Protein AF-A0A957EFH0-F1 (afdb_monomer_lite)

Secondary structure (DSSP, 8-state):
--SSSHHHHHHHHSSTTS---------PPP---PPPSP------------PPPP-----SSSPEEEEES--STTHHHHHHHTT-SEEE-TT-S---STTEEPEE--TTT-HHHHHHHHHHHHHHT--SEEEE-S-TTSTTTT-S--HHHHHHHHHHHHHH-TT-EEEEEEES-HHHHHHHHHHHGGG--TT-EEEEEEE--SSS---SS-HHHHHHHHHHHHHTSTTTTPPEEEEEEE--TTS-HHHHHHHHHHHHT-TTEEEEEEE---S-SS-TTGGGS-SB-TTSPBPHHHHHHHHHTT-

pLDDT: mean 73.65, std 23.06, range [22.23, 98.5]

Sequence (303 aa):
MRRNLIVFIFLLLAYATGAVTQAGGRTLPPEKTPAAPGATTAVYLPIVASPPPPLVADQRPGPEVCLSWPAGNTVERAMNEFQAQFYYHSSSYSQKRPEALPMLRAPERNPIYWSIVSAELYWRQYEGLALLFNEPDLQDQDGPLSPDDAAALYRLAIRTHPQAVWVTPNAISLDYLRRFLTAVGDDWRPQDRVGIHIYQTNGGYAVSRWPGEWIAEARQIVEASAAAGAALWVSEVGPSNDWPMADLMRYYEELLNAPGIEVVCVFTTSVGNQHWHASKRVFYDADGNLTPSGEAFLITLRQ

Radius of gyration: 21.82 Å; chains: 1; bounding box: 59×53×64 Å

Foldseek 3Di:
DPPPPVVLVVVVVVPPPPDDDDDDDDDDDDDDDDDDDDDPPPPPDDDLDDAADDPDDPVDPFAAEEAEADDDDCRVVCCVLLVHQAYEYQQFDDPSDNRYAGEQAAVVVPVVSNVVNLVVCLVNLHQEEHEYHAACVDPVGSDVPQLLNSLVVVLVSCVSNVNYAYADDQHADLVSLLSNLQNNALVDDQRHAYEYEDEAAPDPRGPPDAVLVVVVSSLVSCCVGSNNNHAYENNEYFYFLVDDLVVLLVSLLSVRPRPRHRYYHYHADEPPDDDPRSQRGHQAYVVGDGGSNVVSNSVNSVD

Structure (mmCIF, N/CA/C/O backbone):
data_AF-A0A957EFH0-F1
#
_entry.id   AF-A0A957EFH0-F1
#
loop_
_atom_site.group_PDB
_atom_site.id
_atom_site.type_symbol
_atom_site.label_atom_id
_atom_site.label_alt_id
_atom_site.label_comp_id
_atom_site.label_asym_id
_atom_site.label_entity_id
_atom_site.label_seq_id
_atom_site.pdbx_PDB_ins_code
_atom_site.Cartn_x
_atom_site.Cartn_y
_atom_site.Cartn_z
_atom_site.occupancy
_atom_site.B_iso_or_equiv
_atom_site.auth_seq_id
_atom_site.auth_comp_id
_atom_site.auth_asym_id
_atom_site.auth_atom_id
_atom_site.pdbx_PDB_model_num
ATOM 1 N N . MET A 1 1 ? -6.103 4.453 38.132 1.00 40.03 1 MET A N 1
ATOM 2 C CA . MET A 1 1 ? -5.656 4.046 36.779 1.00 40.03 1 MET A CA 1
ATOM 3 C C . MET A 1 1 ? -4.339 3.254 36.859 1.00 40.03 1 MET A C 1
ATOM 5 O O . MET A 1 1 ? -3.286 3.807 36.592 1.00 40.03 1 MET A O 1
ATOM 9 N N . ARG A 1 2 ? -4.353 1.985 37.311 1.00 35.06 2 ARG A N 1
ATOM 10 C CA . ARG A 1 2 ? -3.130 1.160 37.527 1.00 35.06 2 ARG A CA 1
ATOM 11 C C . ARG A 1 2 ? -3.277 -0.322 37.117 1.00 35.06 2 ARG A C 1
ATOM 13 O O . ARG A 1 2 ? -2.523 -1.162 37.587 1.00 35.06 2 ARG A O 1
ATOM 20 N N . ARG A 1 3 ? -4.254 -0.676 36.272 1.00 33.41 3 ARG A N 1
ATOM 21 C CA . ARG A 1 3 ? -4.557 -2.089 35.948 1.00 33.41 3 ARG A CA 1
ATOM 22 C C . ARG A 1 3 ? -4.031 -2.596 34.596 1.00 33.41 3 ARG A C 1
ATOM 24 O O . ARG A 1 3 ? -3.987 -3.803 34.415 1.00 33.41 3 ARG A O 1
ATOM 31 N N . ASN A 1 4 ? -3.526 -1.732 33.713 1.00 36.66 4 ASN A N 1
ATOM 32 C CA . ASN A 1 4 ? -3.120 -2.153 32.358 1.00 36.66 4 ASN A CA 1
ATOM 33 C C . ASN A 1 4 ? -1.622 -2.486 32.213 1.00 36.66 4 ASN A C 1
ATOM 35 O O . ASN A 1 4 ? -1.214 -3.018 31.189 1.00 36.66 4 ASN A O 1
ATOM 39 N N . LEU A 1 5 ? -0.802 -2.237 33.242 1.00 37.22 5 LEU A N 1
ATOM 40 C CA . LEU A 1 5 ? 0.643 -2.512 33.209 1.00 37.22 5 LEU A CA 1
ATOM 41 C C . LEU A 1 5 ? 0.977 -4.005 33.412 1.00 37.22 5 LEU A C 1
ATOM 43 O O . LEU A 1 5 ? 2.041 -4.465 33.016 1.00 37.22 5 LEU A O 1
ATOM 47 N N . ILE A 1 6 ? 0.065 -4.778 34.013 1.00 39.16 6 ILE A N 1
ATOM 48 C CA . ILE A 1 6 ? 0.330 -6.172 34.405 1.00 39.16 6 ILE A CA 1
ATOM 49 C C . ILE A 1 6 ? 0.255 -7.128 33.202 1.00 39.16 6 ILE A C 1
ATOM 51 O O . ILE A 1 6 ? 0.972 -8.121 33.177 1.00 39.16 6 ILE A O 1
ATOM 55 N N . VAL A 1 7 ? -0.522 -6.809 32.161 1.00 41.69 7 VAL A N 1
ATOM 56 C CA . VAL A 1 7 ? -0.676 -7.689 30.983 1.00 41.69 7 VAL A CA 1
ATOM 57 C C . VAL A 1 7 ? 0.602 -7.739 30.128 1.00 41.69 7 VAL A C 1
ATOM 59 O O . VAL A 1 7 ? 0.938 -8.789 29.590 1.00 41.69 7 VAL A O 1
ATOM 62 N N . PHE A 1 8 ? 1.380 -6.651 30.083 1.00 39.91 8 PHE A N 1
ATOM 63 C CA . PHE A 1 8 ? 2.620 -6.570 29.296 1.00 39.91 8 PHE A CA 1
ATOM 64 C C . PHE A 1 8 ? 3.784 -7.402 29.864 1.00 39.91 8 PHE A C 1
ATOM 66 O O . PHE A 1 8 ? 4.663 -7.817 29.113 1.00 39.91 8 PHE A O 1
ATOM 73 N N . ILE A 1 9 ? 3.798 -7.684 31.171 1.00 43.31 9 ILE A N 1
ATOM 74 C CA . ILE A 1 9 ? 4.897 -8.428 31.813 1.00 43.31 9 ILE A CA 1
ATOM 75 C C . ILE A 1 9 ? 4.739 -9.949 31.622 1.00 43.31 9 ILE A C 1
ATOM 77 O O . ILE A 1 9 ? 5.735 -10.664 31.527 1.00 43.31 9 ILE A O 1
ATOM 81 N N . PHE A 1 10 ? 3.510 -10.461 31.488 1.00 37.34 10 PHE A N 1
ATOM 82 C CA . PHE A 1 10 ? 3.277 -11.908 31.365 1.00 37.34 10 PHE A CA 1
ATOM 83 C C . PHE A 1 10 ? 3.651 -12.491 29.993 1.00 37.34 10 PHE A C 1
ATOM 85 O O . PHE A 1 10 ? 4.076 -13.644 29.930 1.00 37.34 10 PHE A O 1
ATOM 92 N N . LEU A 1 11 ? 3.584 -11.705 28.914 1.00 38.00 11 LEU A N 1
ATOM 93 C CA . LEU A 1 11 ? 3.985 -12.159 27.574 1.00 38.00 11 LEU A CA 1
ATOM 94 C C . LEU A 1 11 ? 5.510 -12.311 27.420 1.00 38.00 11 LEU A C 1
ATOM 96 O O . LEU A 1 11 ? 5.966 -13.191 26.696 1.00 38.00 11 LEU A O 1
ATOM 100 N N . LEU A 1 12 ? 6.303 -11.526 28.158 1.00 36.59 12 LEU A N 1
ATOM 101 C CA . LEU A 1 12 ? 7.770 -11.607 28.145 1.00 36.59 12 LEU A CA 1
ATOM 102 C C . LEU A 1 12 ? 8.326 -12.758 29.002 1.00 36.59 12 LEU A C 1
ATOM 104 O O . LEU A 1 12 ? 9.363 -13.325 28.665 1.00 36.59 12 LEU A O 1
ATOM 108 N N . LEU A 1 13 ? 7.645 -13.143 30.089 1.00 34.00 13 LEU A N 1
ATOM 109 C CA . LEU A 1 13 ? 8.120 -14.205 30.990 1.00 34.00 13 LEU A CA 1
ATOM 110 C C . LEU A 1 13 ? 7.790 -15.630 30.520 1.00 34.00 13 LEU A C 1
ATOM 112 O O . LEU A 1 13 ? 8.511 -16.563 30.875 1.00 34.00 13 LEU A O 1
ATOM 116 N N . ALA A 1 14 ? 6.756 -15.818 29.696 1.00 35.78 14 ALA A N 1
ATOM 117 C CA . ALA A 1 14 ? 6.374 -17.148 29.215 1.00 35.78 14 ALA A CA 1
ATOM 118 C C . ALA A 1 14 ? 7.377 -17.751 28.207 1.00 35.78 14 ALA A C 1
ATOM 120 O O . ALA A 1 14 ? 7.486 -18.969 28.113 1.00 35.78 14 ALA A O 1
ATOM 121 N N . TYR A 1 15 ? 8.163 -16.927 27.504 1.00 37.47 15 TYR A N 1
ATOM 122 C CA . TYR A 1 15 ? 9.132 -17.404 26.505 1.00 37.47 15 TYR A CA 1
ATOM 123 C C . TYR A 1 15 ? 10.540 -17.682 27.059 1.00 37.47 15 TYR A C 1
ATOM 125 O O . TYR A 1 15 ? 11.330 -18.365 26.411 1.00 37.47 15 TYR A O 1
ATOM 133 N N . ALA A 1 16 ? 10.860 -17.220 28.272 1.00 36.09 16 ALA A N 1
ATOM 134 C CA . ALA A 1 16 ? 12.192 -17.390 28.862 1.00 36.09 16 ALA A CA 1
ATOM 135 C C . ALA A 1 16 ? 12.423 -18.762 29.532 1.00 36.09 16 ALA A C 1
ATOM 137 O O . ALA A 1 16 ? 13.542 -19.058 29.942 1.00 36.09 16 ALA A O 1
ATOM 138 N N . THR A 1 17 ? 11.396 -19.611 29.655 1.00 36.62 17 THR A N 1
ATOM 139 C CA . THR A 1 17 ? 11.486 -20.887 30.399 1.00 36.62 17 THR A CA 1
ATOM 140 C C . THR A 1 17 ? 11.433 -22.146 29.524 1.00 36.62 17 THR A C 1
ATOM 142 O O . THR A 1 17 ? 11.518 -23.252 30.049 1.00 36.62 17 THR A O 1
ATOM 145 N N . GLY A 1 18 ? 11.363 -22.012 28.194 1.00 31.89 18 GLY A N 1
ATOM 146 C CA . GLY A 1 18 ? 11.171 -23.146 27.276 1.00 31.89 18 GLY A CA 1
ATOM 147 C C . GLY A 1 18 ? 12.430 -23.842 26.740 1.00 31.89 18 GLY A C 1
ATOM 148 O O . GLY A 1 18 ? 12.299 -24.819 26.011 1.00 31.89 18 GLY A O 1
ATOM 149 N N . ALA A 1 19 ? 13.642 -23.380 27.061 1.00 36.22 19 ALA A N 1
ATOM 150 C CA . ALA A 1 19 ? 14.868 -23.903 26.448 1.00 36.22 19 ALA A CA 1
ATOM 151 C C . ALA A 1 19 ? 15.888 -24.408 27.478 1.00 36.22 19 ALA A C 1
ATOM 153 O O . ALA A 1 19 ? 16.970 -23.846 27.611 1.00 36.22 19 ALA A O 1
ATOM 154 N N . VAL A 1 20 ? 15.571 -25.494 28.190 1.00 30.27 20 VAL A N 1
ATOM 155 C CA . VAL A 1 20 ? 16.588 -26.317 28.868 1.00 30.27 20 VAL A CA 1
ATOM 156 C C . VAL A 1 20 ? 16.169 -27.789 28.834 1.00 30.27 20 VAL A C 1
ATOM 158 O O . VAL A 1 20 ? 15.253 -28.186 29.543 1.00 30.27 20 VAL A O 1
ATOM 161 N N . THR A 1 21 ? 16.840 -28.604 28.012 1.00 30.28 21 THR A N 1
ATOM 162 C CA . THR A 1 21 ? 17.549 -29.845 28.410 1.00 30.28 21 THR A CA 1
ATOM 163 C C . THR A 1 21 ? 17.923 -30.691 27.182 1.00 30.28 21 THR A C 1
ATOM 165 O O . THR A 1 21 ? 17.071 -31.319 26.572 1.00 30.28 21 THR A O 1
ATOM 168 N N . GLN A 1 22 ? 19.217 -30.789 26.860 1.00 28.52 22 GLN A N 1
ATOM 169 C CA . GLN A 1 22 ? 19.948 -32.062 26.953 1.00 28.52 22 GLN A CA 1
ATOM 170 C C . GLN A 1 22 ? 21.455 -31.861 26.750 1.00 28.52 22 GLN A C 1
ATOM 172 O O . GLN A 1 22 ? 21.910 -31.054 25.946 1.00 28.52 22 GLN A O 1
ATOM 177 N N . ALA A 1 23 ? 22.205 -32.585 27.574 1.00 29.56 23 ALA A N 1
ATOM 178 C CA . ALA A 1 23 ? 23.620 -32.434 27.848 1.00 29.56 23 ALA A CA 1
ATOM 179 C C . ALA A 1 23 ? 24.523 -33.182 26.851 1.00 29.56 23 ALA A C 1
ATOM 181 O O . ALA A 1 23 ? 24.185 -34.260 26.374 1.00 29.56 23 ALA A O 1
ATOM 182 N N . GLY A 1 24 ? 25.729 -32.651 26.646 1.00 28.48 24 GLY A N 1
ATOM 183 C CA . GLY A 1 24 ? 26.852 -33.328 25.995 1.00 28.48 24 GLY A CA 1
ATOM 184 C C . GLY A 1 24 ? 28.120 -32.506 26.214 1.00 28.48 24 GLY A C 1
ATOM 185 O O . GLY A 1 24 ? 28.214 -31.383 25.738 1.00 28.48 24 GLY A O 1
ATOM 186 N N . GLY A 1 25 ? 29.038 -33.010 27.041 1.00 27.94 25 GLY A N 1
ATOM 187 C CA . GLY A 1 25 ? 30.048 -32.202 27.726 1.00 27.94 25 GLY A CA 1
ATOM 188 C C . GLY A 1 25 ? 31.318 -31.857 26.944 1.00 27.94 25 GLY A C 1
ATOM 189 O O . GLY A 1 25 ? 31.653 -32.501 25.954 1.00 27.94 25 GLY A O 1
ATOM 190 N N . ARG A 1 26 ? 32.063 -30.879 27.484 1.00 29.06 26 ARG A N 1
ATOM 191 C CA . ARG A 1 26 ? 33.539 -30.822 27.530 1.00 29.06 26 ARG A CA 1
ATOM 192 C C . ARG A 1 26 ? 34.027 -29.622 28.372 1.00 29.06 26 ARG A C 1
ATOM 194 O O . ARG A 1 26 ? 33.725 -28.481 28.061 1.00 29.06 26 ARG A O 1
ATOM 201 N N . THR A 1 27 ? 34.745 -29.958 29.449 1.00 32.25 27 THR A N 1
ATOM 202 C CA . THR A 1 27 ? 35.834 -29.250 30.174 1.00 32.25 27 THR A CA 1
ATOM 203 C C . THR A 1 27 ? 35.881 -27.709 30.222 1.00 32.25 27 THR A C 1
ATOM 205 O O . THR A 1 27 ? 36.113 -27.051 29.213 1.00 32.25 27 THR A O 1
ATOM 208 N N . LEU A 1 28 ? 35.812 -27.167 31.448 1.00 29.91 28 LEU A N 1
ATOM 209 C CA . LEU A 1 28 ? 36.001 -25.753 31.819 1.00 29.91 28 LEU A CA 1
ATOM 210 C C . LEU A 1 28 ? 37.493 -25.371 31.985 1.00 29.91 28 LEU A C 1
ATOM 212 O O . LEU A 1 28 ? 38.239 -26.157 32.571 1.00 29.91 28 LEU A O 1
ATOM 216 N N . PRO A 1 29 ? 37.920 -24.153 31.591 1.00 32.22 29 PRO A N 1
ATOM 217 C CA . PRO A 1 29 ? 39.100 -23.477 32.136 1.00 32.22 29 PRO A CA 1
ATOM 218 C C . PRO A 1 29 ? 38.703 -22.447 33.234 1.00 32.22 29 PRO A C 1
ATOM 220 O O . PRO A 1 29 ? 37.512 -22.213 33.446 1.00 32.22 29 PRO A O 1
ATOM 223 N N . PRO A 1 30 ? 39.672 -21.887 33.990 1.00 35.25 30 PRO A N 1
ATOM 224 C CA . PRO A 1 30 ? 39.524 -21.599 35.419 1.00 35.25 30 PRO A CA 1
ATOM 225 C C . PRO A 1 30 ? 38.815 -20.282 35.766 1.00 35.25 30 PRO A C 1
ATOM 227 O O . PRO A 1 30 ? 38.729 -19.355 34.960 1.00 35.25 30 PRO A O 1
ATOM 230 N N . GLU A 1 31 ? 38.353 -20.238 37.022 1.00 38.47 31 GLU A N 1
ATOM 231 C CA . GLU A 1 31 ? 37.692 -19.131 37.721 1.00 38.47 31 GLU A CA 1
ATOM 232 C C . GLU A 1 31 ? 38.294 -17.752 37.420 1.00 38.47 31 GLU A C 1
ATOM 234 O O . GLU A 1 31 ? 39.450 -17.461 37.730 1.00 38.47 31 GLU A O 1
ATOM 239 N N . LYS A 1 32 ? 37.447 -16.856 36.901 1.00 32.31 32 LYS A N 1
ATOM 240 C CA . LYS A 1 32 ? 37.597 -15.413 37.086 1.00 32.31 32 LYS A CA 1
ATOM 241 C C . LYS A 1 32 ? 36.601 -14.955 38.146 1.00 32.31 32 LYS A C 1
ATOM 243 O O . LYS A 1 32 ? 35.410 -15.235 38.054 1.00 32.31 32 LYS A O 1
ATOM 248 N N . THR A 1 33 ? 37.139 -14.245 39.128 1.00 34.09 33 THR A N 1
ATOM 249 C CA . THR A 1 33 ? 36.489 -13.484 40.200 1.00 34.09 33 THR A CA 1
ATOM 250 C C . THR A 1 33 ? 35.178 -12.814 39.747 1.00 34.09 33 THR A C 1
ATOM 252 O O . THR A 1 33 ? 35.136 -12.304 38.623 1.00 34.09 33 THR A O 1
ATOM 255 N N . PRO A 1 34 ? 34.119 -12.763 40.584 1.00 32.16 34 PRO A N 1
ATOM 256 C CA . PRO A 1 34 ? 32.816 -12.273 40.151 1.00 32.16 34 PRO A CA 1
ATOM 257 C C . PRO A 1 34 ? 32.881 -10.794 39.763 1.00 32.16 34 PRO A C 1
ATOM 259 O O . PRO A 1 34 ? 33.280 -9.946 40.562 1.00 32.16 34 PRO A O 1
ATOM 262 N N . ALA A 1 35 ? 32.454 -10.481 38.539 1.00 33.09 35 ALA A N 1
ATOM 263 C CA . ALA A 1 35 ? 32.120 -9.117 38.162 1.00 33.09 35 ALA A CA 1
ATOM 264 C C . ALA A 1 35 ? 30.887 -8.663 38.962 1.00 33.09 35 ALA A C 1
ATOM 266 O O . ALA A 1 35 ? 29.948 -9.433 39.171 1.00 33.09 35 ALA A O 1
ATOM 267 N N . ALA A 1 36 ? 30.928 -7.413 39.422 1.00 31.27 36 ALA A N 1
ATOM 268 C CA . ALA A 1 36 ? 29.859 -6.735 40.147 1.00 31.27 36 ALA A CA 1
ATOM 269 C C . ALA A 1 36 ? 28.489 -6.877 39.442 1.00 31.27 36 ALA A C 1
ATOM 271 O O . ALA A 1 36 ? 28.452 -6.993 38.213 1.00 31.27 36 ALA A O 1
ATOM 272 N N . PRO A 1 37 ? 27.368 -6.866 40.195 1.00 30.56 37 PRO A N 1
ATOM 273 C CA . PRO A 1 37 ? 26.028 -7.065 39.649 1.00 30.56 37 PRO A CA 1
ATOM 274 C C . PRO A 1 37 ? 25.774 -6.115 38.479 1.00 30.56 37 PRO A C 1
ATOM 276 O O . PRO A 1 37 ? 26.013 -4.911 38.576 1.00 30.56 37 PRO A O 1
ATOM 279 N N . GLY A 1 38 ? 25.345 -6.717 37.369 1.00 27.34 38 GLY A N 1
ATOM 280 C CA . GLY A 1 38 ? 25.281 -6.111 36.051 1.00 27.34 38 GLY A CA 1
ATOM 281 C C . GLY A 1 38 ? 24.631 -4.737 36.065 1.00 27.34 38 GLY A C 1
ATOM 282 O O . GLY A 1 38 ? 23.482 -4.580 36.477 1.00 27.34 38 GLY A O 1
ATOM 283 N N . ALA A 1 39 ? 25.372 -3.759 35.547 1.00 25.80 39 ALA A N 1
ATOM 284 C CA . ALA A 1 39 ? 24.779 -2.569 34.978 1.00 25.80 39 ALA A CA 1
ATOM 285 C C . ALA A 1 39 ? 23.708 -3.042 33.991 1.00 25.80 39 ALA A C 1
ATOM 287 O O . ALA A 1 39 ? 24.016 -3.624 32.948 1.00 25.80 39 ALA A O 1
ATOM 288 N N . THR A 1 40 ? 22.445 -2.842 34.358 1.00 25.58 40 THR A N 1
ATOM 289 C CA . THR A 1 40 ? 21.333 -2.899 33.423 1.00 25.58 40 THR A CA 1
ATOM 290 C C . THR A 1 40 ? 21.717 -1.979 32.282 1.00 25.58 40 THR A C 1
ATOM 292 O O . THR A 1 40 ? 21.817 -0.764 32.446 1.00 25.58 40 THR A O 1
ATOM 295 N N . THR A 1 41 ? 22.036 -2.566 31.132 1.00 24.95 41 THR A N 1
ATOM 296 C CA . THR A 1 41 ? 22.247 -1.801 29.914 1.00 24.95 41 THR A CA 1
ATOM 297 C C . THR A 1 41 ? 20.870 -1.277 29.535 1.00 24.95 41 THR A C 1
ATOM 299 O O . THR A 1 41 ? 20.106 -1.939 28.840 1.00 24.95 41 THR A O 1
ATOM 302 N N . ALA A 1 42 ? 20.498 -0.128 30.099 1.00 23.81 42 ALA A N 1
ATOM 303 C CA . ALA A 1 42 ? 19.374 0.643 29.620 1.00 23.81 42 ALA A CA 1
ATOM 304 C C . ALA A 1 42 ? 19.710 0.990 28.169 1.00 23.81 42 ALA A C 1
ATOM 306 O O . ALA A 1 42 ? 20.569 1.829 27.896 1.00 23.81 42 ALA A O 1
ATOM 307 N N . VAL A 1 43 ? 19.098 0.270 27.232 1.00 22.23 43 VAL A N 1
ATOM 308 C CA . VAL A 1 43 ? 19.112 0.646 25.825 1.00 22.23 43 VAL A CA 1
ATOM 309 C C . VAL A 1 43 ? 18.296 1.927 25.747 1.00 22.23 43 VAL A C 1
ATOM 311 O O . VAL A 1 43 ? 17.068 1.903 25.731 1.00 22.23 43 VAL A O 1
ATOM 314 N N . TYR A 1 44 ? 18.988 3.063 25.789 1.00 22.98 44 TYR A N 1
ATOM 315 C CA . TYR A 1 44 ? 18.404 4.359 25.486 1.00 22.98 44 TYR A CA 1
ATOM 316 C C . TYR A 1 44 ? 17.999 4.331 24.011 1.00 22.98 44 TYR A C 1
ATOM 318 O O . TYR A 1 44 ? 18.828 4.546 23.127 1.00 22.98 44 TYR A O 1
ATOM 326 N N . LEU A 1 45 ? 16.735 4.002 23.739 1.00 24.72 45 LEU A N 1
ATOM 327 C CA . LEU A 1 45 ? 16.158 4.173 22.411 1.00 24.72 45 LEU A CA 1
ATOM 328 C C . LEU A 1 45 ? 16.205 5.676 22.091 1.00 24.72 45 LEU A C 1
ATOM 330 O O . LEU A 1 45 ? 15.675 6.469 22.875 1.00 24.72 45 LEU A O 1
ATOM 334 N N . PRO A 1 46 ? 16.874 6.103 21.004 1.00 27.69 46 PRO A N 1
ATOM 335 C CA . PRO A 1 46 ? 16.935 7.510 20.654 1.00 27.69 46 PRO A CA 1
ATOM 336 C C . PRO A 1 46 ? 15.524 8.011 20.338 1.00 27.69 46 PRO A C 1
ATOM 338 O O . PRO A 1 46 ? 14.914 7.636 19.340 1.00 27.69 46 PRO A O 1
ATOM 341 N N . ILE A 1 47 ? 15.023 8.870 21.222 1.00 32.94 47 ILE A N 1
ATOM 342 C CA . ILE A 1 47 ? 13.773 9.607 21.075 1.00 32.94 47 ILE A CA 1
ATOM 343 C C . ILE A 1 47 ? 13.956 10.571 19.902 1.00 32.94 47 ILE A C 1
ATOM 345 O O . ILE A 1 47 ? 14.652 11.576 20.027 1.00 32.94 47 ILE A O 1
ATOM 349 N N . VAL A 1 48 ? 13.336 10.279 18.761 1.00 39.25 48 VAL A N 1
ATOM 350 C CA . VAL A 1 48 ? 13.152 11.276 17.699 1.00 39.25 48 VAL A CA 1
ATOM 351 C C . VAL A 1 48 ? 11.691 11.671 17.698 1.00 39.25 48 VAL A C 1
ATOM 353 O O . VAL A 1 48 ? 10.856 10.994 17.106 1.00 39.25 48 VAL A O 1
ATOM 356 N N . ALA A 1 49 ? 11.391 12.731 18.444 1.00 36.28 49 ALA A N 1
ATOM 357 C CA . ALA A 1 49 ? 10.101 13.393 18.461 1.00 36.28 49 ALA A CA 1
ATOM 358 C C . ALA A 1 49 ? 9.898 14.105 17.123 1.00 36.28 49 ALA A C 1
ATOM 360 O O . ALA A 1 49 ? 10.571 15.084 16.808 1.00 36.28 49 ALA A O 1
ATOM 361 N N . SER A 1 50 ? 8.969 13.616 16.323 1.00 41.72 50 SER A N 1
ATOM 362 C CA . SER A 1 50 ? 8.327 14.441 15.316 1.00 41.72 50 SER A CA 1
ATOM 363 C C . SER A 1 50 ? 6.854 14.064 15.313 1.00 41.72 50 SER A C 1
ATOM 365 O O . SER A 1 50 ? 6.554 12.867 15.396 1.00 41.72 50 SER A O 1
ATOM 367 N N . PRO A 1 51 ? 5.939 15.048 15.316 1.00 42.88 51 PRO A N 1
ATOM 368 C CA . PRO A 1 51 ? 4.541 14.755 15.052 1.00 42.88 51 PRO A CA 1
ATOM 369 C C . PRO A 1 51 ? 4.446 14.042 13.695 1.00 42.88 51 PRO A C 1
ATOM 371 O O . PRO A 1 51 ? 5.306 14.271 12.836 1.00 42.88 51 PRO A O 1
ATOM 374 N N . PRO A 1 52 ? 3.451 13.160 13.506 1.00 45.03 52 PRO A N 1
ATOM 375 C CA . PRO A 1 52 ? 3.221 12.562 12.201 1.00 45.03 52 PRO A CA 1
ATOM 376 C C . PRO A 1 52 ? 3.089 13.671 11.155 1.00 45.03 52 PRO A C 1
ATOM 378 O O . PRO A 1 52 ? 2.575 14.750 11.484 1.00 45.03 52 PRO A O 1
ATOM 381 N N . PRO A 1 53 ? 3.553 13.438 9.917 1.00 44.56 53 PRO A N 1
ATOM 382 C CA . PRO A 1 53 ? 3.289 14.390 8.863 1.00 44.56 53 PRO A CA 1
ATOM 383 C C . PRO A 1 53 ? 1.761 14.539 8.796 1.00 44.56 53 PRO A C 1
ATOM 385 O O . PRO A 1 53 ? 1.051 13.527 8.787 1.00 44.56 53 PRO A O 1
ATOM 388 N N . PRO A 1 54 ? 1.221 15.770 8.820 1.00 40.62 54 PRO A N 1
ATOM 389 C CA . PRO A 1 54 ? -0.146 15.951 8.370 1.00 40.62 54 PRO A CA 1
ATOM 390 C C . PRO A 1 54 ? -0.254 15.340 6.964 1.00 40.62 54 PRO A C 1
ATOM 392 O O . PRO A 1 54 ? 0.732 15.327 6.228 1.00 40.62 54 PRO A O 1
ATOM 395 N N . LEU A 1 55 ? -1.429 14.847 6.573 1.00 45.31 55 LEU A N 1
ATOM 396 C CA . LEU A 1 55 ? -1.737 14.686 5.149 1.00 45.31 55 LEU A CA 1
ATOM 397 C C . LEU A 1 55 ? -1.627 16.095 4.537 1.00 45.31 55 LEU A C 1
ATOM 399 O O . LEU A 1 55 ? -2.517 16.928 4.727 1.00 45.31 55 LEU A O 1
ATOM 403 N N . VAL A 1 56 ? -0.462 16.444 3.983 1.00 47.34 56 VAL A N 1
ATOM 404 C CA . VAL A 1 56 ? -0.177 17.783 3.460 1.00 47.34 56 VAL A CA 1
ATOM 405 C C . VAL A 1 56 ? -0.434 17.763 1.966 1.00 47.34 56 VAL A C 1
ATOM 407 O O . VAL A 1 56 ? 0.404 17.307 1.203 1.00 47.34 56 VAL A O 1
ATOM 410 N N . ALA A 1 57 ? -1.577 18.345 1.602 1.00 45.41 57 ALA A N 1
ATOM 411 C CA . ALA A 1 57 ? -1.824 19.155 0.411 1.00 45.41 57 ALA A CA 1
ATOM 412 C C . ALA A 1 57 ? -0.952 18.846 -0.820 1.00 45.41 57 ALA A C 1
ATOM 414 O O . ALA A 1 57 ? -0.296 19.749 -1.350 1.00 45.41 57 ALA A O 1
ATOM 415 N N . ASP A 1 58 ? -0.994 17.611 -1.321 1.00 47.97 58 ASP A N 1
ATOM 416 C CA . ASP A 1 58 ? -0.661 17.393 -2.721 1.00 47.97 58 ASP A CA 1
ATOM 417 C C . ASP A 1 58 ? -1.699 18.161 -3.552 1.00 47.97 58 ASP A C 1
ATOM 419 O O . ASP A 1 58 ? -2.894 17.871 -3.525 1.00 47.97 58 ASP A O 1
ATOM 423 N N . GLN A 1 59 ? -1.267 19.238 -4.208 1.00 53.47 59 GLN A N 1
ATOM 424 C CA . GLN A 1 59 ? -2.153 20.069 -5.028 1.00 53.47 59 GLN A CA 1
ATOM 425 C C . GLN A 1 59 ? -2.363 19.476 -6.425 1.00 53.47 59 GLN A C 1
ATOM 427 O O . GLN A 1 59 ? -3.089 20.062 -7.234 1.00 53.47 59 GLN A O 1
ATOM 432 N N . ARG A 1 60 ? -1.712 18.349 -6.739 1.00 66.56 60 ARG A N 1
ATOM 433 C CA . ARG A 1 60 ? -1.877 17.682 -8.025 1.00 66.56 60 ARG A CA 1
ATOM 434 C C . ARG A 1 60 ? -3.243 16.997 -8.090 1.00 66.56 60 ARG A C 1
ATOM 436 O O . ARG A 1 60 ? -3.700 16.428 -7.101 1.00 66.56 60 ARG A O 1
ATOM 443 N N . PRO A 1 61 ? -3.909 17.020 -9.253 1.00 65.19 61 PRO A N 1
ATOM 444 C CA . PRO A 1 61 ? -5.037 16.136 -9.496 1.00 65.19 61 PRO A CA 1
ATOM 445 C C . PRO A 1 61 ? -4.568 14.677 -9.415 1.00 65.19 61 PRO A C 1
ATOM 447 O O . PRO A 1 61 ? -3.642 14.300 -10.127 1.00 65.19 61 PRO A O 1
ATOM 450 N N . GLY A 1 62 ? -5.209 13.867 -8.573 1.00 75.69 62 GLY A N 1
ATOM 451 C CA . GLY A 1 62 ? -4.888 12.445 -8.417 1.00 75.69 62 GLY A CA 1
ATOM 452 C C . GLY A 1 62 ? -4.519 12.062 -6.979 1.00 75.69 62 GLY A C 1
ATOM 453 O O . GLY A 1 62 ? -4.721 12.862 -6.064 1.00 75.69 62 GLY A O 1
ATOM 454 N N . PRO A 1 63 ? -4.044 10.824 -6.764 1.00 83.69 63 PRO A N 1
ATOM 455 C CA . PRO A 1 63 ? -3.616 10.347 -5.455 1.00 83.69 63 PRO A CA 1
ATOM 456 C C . PRO A 1 63 ? -2.280 10.966 -5.032 1.00 83.69 63 PRO A C 1
ATOM 458 O O . PRO A 1 63 ? -1.420 11.245 -5.871 1.00 83.69 63 PRO A O 1
ATOM 461 N N . GLU A 1 64 ? -2.069 11.097 -3.722 1.00 87.88 64 GLU A N 1
ATOM 462 C CA . GLU A 1 64 ? -0.765 11.480 -3.185 1.00 87.88 64 GLU A CA 1
ATOM 463 C C . GLU A 1 64 ? 0.265 10.379 -3.468 1.00 87.88 64 GLU A C 1
ATOM 465 O O . GLU A 1 64 ? -0.030 9.178 -3.412 1.00 87.88 64 GLU A O 1
ATOM 470 N N . VAL A 1 65 ? 1.504 10.783 -3.740 1.00 87.62 65 VAL A N 1
ATOM 471 C CA . VAL A 1 65 ? 2.607 9.841 -3.948 1.00 87.62 65 VAL A CA 1
ATOM 472 C C . VAL A 1 65 ? 3.367 9.628 -2.644 1.00 87.62 65 VAL A C 1
ATOM 474 O O . VAL A 1 65 ? 3.769 10.578 -1.969 1.00 87.62 65 VAL A O 1
ATOM 477 N N . CYS A 1 66 ? 3.629 8.365 -2.327 1.00 87.69 66 CYS A N 1
ATOM 478 C CA . CYS A 1 66 ? 4.549 7.957 -1.277 1.00 87.69 66 CYS A CA 1
ATOM 479 C C . CYS A 1 66 ? 5.591 6.967 -1.795 1.00 87.69 66 CYS A C 1
ATOM 481 O O . CYS A 1 66 ? 5.502 6.460 -2.913 1.00 87.69 66 CYS A O 1
ATOM 483 N N . LEU A 1 67 ? 6.610 6.704 -0.982 1.00 85.44 67 LEU A N 1
ATOM 484 C CA . LEU A 1 67 ? 7.641 5.716 -1.294 1.00 85.44 67 LEU A CA 1
ATOM 485 C C . LEU A 1 67 ? 7.539 4.523 -0.341 1.00 85.44 67 LEU A C 1
ATOM 487 O O . LEU A 1 67 ? 7.454 4.698 0.877 1.00 85.44 67 LEU A O 1
ATOM 491 N N . SER A 1 68 ? 7.626 3.308 -0.871 1.00 82.25 68 SER A N 1
ATOM 492 C CA . SER A 1 68 ? 7.799 2.093 -0.076 1.00 82.25 68 SER A CA 1
ATOM 493 C C . SER A 1 68 ? 9.239 1.588 -0.172 1.00 82.25 68 SER A C 1
ATOM 495 O O . SER A 1 68 ? 9.877 1.616 -1.229 1.00 82.25 68 SER A O 1
ATOM 497 N N . TRP A 1 69 ? 9.775 1.162 0.977 1.00 73.62 69 TRP A N 1
ATOM 498 C CA . TRP A 1 69 ? 11.145 0.655 1.134 1.00 73.62 69 TRP A CA 1
ATOM 499 C C . TRP A 1 69 ? 12.316 1.620 0.809 1.00 73.62 69 TRP A C 1
ATOM 501 O O . TRP A 1 69 ? 13.407 1.138 0.484 1.00 73.62 69 TRP A O 1
ATOM 511 N N . PRO A 1 70 ? 12.232 2.959 0.944 1.00 63.34 70 PRO A N 1
ATOM 512 C CA . PRO A 1 70 ? 13.424 3.761 0.720 1.00 63.34 70 PRO A CA 1
ATOM 513 C C . PRO A 1 70 ? 14.336 3.653 1.959 1.00 63.34 70 PRO A C 1
ATOM 515 O O . PRO A 1 70 ? 13.983 4.029 3.081 1.00 63.34 70 PRO A O 1
ATOM 518 N N . ALA A 1 71 ? 15.529 3.095 1.774 1.00 56.31 71 ALA A N 1
ATOM 519 C CA . ALA A 1 71 ? 16.596 3.112 2.768 1.00 56.31 71 ALA A CA 1
ATOM 520 C C . ALA A 1 71 ? 17.861 3.717 2.154 1.00 56.31 71 ALA A C 1
ATOM 522 O O . ALA A 1 71 ? 18.217 3.425 1.014 1.00 56.31 71 ALA A O 1
ATOM 523 N N . GLY A 1 72 ? 18.563 4.537 2.936 1.00 62.59 72 GLY A N 1
ATOM 524 C CA . GLY A 1 72 ? 19.845 5.126 2.548 1.00 62.59 72 GLY A CA 1
ATOM 525 C C . GLY A 1 72 ? 19.742 6.500 1.880 1.00 62.59 72 GLY A C 1
ATOM 526 O O . GLY A 1 72 ? 18.737 7.203 1.979 1.00 62.59 72 GLY A O 1
ATOM 527 N N . ASN A 1 73 ? 20.830 6.902 1.220 1.00 55.28 73 ASN A N 1
ATOM 528 C CA . ASN A 1 73 ? 21.047 8.269 0.726 1.00 55.28 73 ASN A CA 1
ATOM 529 C C . ASN A 1 73 ? 20.144 8.661 -0.457 1.00 55.28 73 ASN A C 1
ATOM 531 O O . ASN A 1 73 ? 20.164 9.808 -0.893 1.00 55.28 73 ASN A O 1
ATOM 535 N N . THR A 1 74 ? 19.360 7.726 -0.991 1.00 69.44 74 THR A N 1
ATOM 536 C CA . THR A 1 74 ? 18.467 7.960 -2.130 1.00 69.44 74 THR A CA 1
ATOM 537 C C . THR A 1 74 ? 17.079 8.438 -1.716 1.00 69.44 74 THR A C 1
ATOM 539 O O . THR A 1 74 ? 16.366 8.940 -2.575 1.00 69.44 74 THR A O 1
ATOM 542 N N . VAL A 1 75 ? 16.701 8.357 -0.429 1.00 75.81 75 VAL A N 1
ATOM 543 C CA . VAL A 1 75 ? 15.357 8.748 0.049 1.00 75.81 75 VAL A CA 1
ATOM 544 C C . VAL A 1 75 ? 15.052 10.205 -0.295 1.00 75.81 75 VAL A C 1
ATOM 546 O O . VAL A 1 75 ? 14.020 10.488 -0.880 1.00 75.81 75 VAL A O 1
ATOM 549 N N . GLU A 1 76 ? 15.947 11.143 0.030 1.00 78.62 76 GLU A N 1
ATOM 550 C CA . GLU A 1 76 ? 15.718 12.572 -0.237 1.00 78.62 76 GLU A CA 1
ATOM 551 C C . GLU A 1 76 ? 15.623 12.867 -1.735 1.00 78.62 76 GLU A C 1
ATOM 553 O O . GLU A 1 76 ? 14.734 13.596 -2.170 1.00 78.62 76 GLU A O 1
ATOM 558 N N . ARG A 1 77 ? 16.496 12.245 -2.535 1.00 83.00 77 ARG A N 1
ATOM 559 C CA . ARG A 1 77 ? 16.431 12.351 -3.991 1.00 83.00 77 ARG A CA 1
ATOM 560 C C . ARG A 1 77 ? 15.097 11.828 -4.519 1.00 83.00 77 ARG A C 1
ATOM 562 O O . ARG A 1 77 ? 14.446 12.550 -5.258 1.00 83.00 77 ARG A O 1
ATOM 569 N N . ALA A 1 78 ? 14.691 10.625 -4.124 1.00 81.38 78 ALA A N 1
ATOM 570 C CA . ALA A 1 78 ? 13.452 9.998 -4.572 1.00 81.38 78 ALA A CA 1
ATOM 571 C C . ALA A 1 78 ? 12.221 10.812 -4.155 1.00 81.38 78 ALA A C 1
ATOM 573 O O . ALA A 1 78 ? 11.330 11.041 -4.967 1.00 81.38 78 ALA A O 1
ATOM 574 N N . MET A 1 79 ? 12.203 11.313 -2.917 1.00 82.31 79 MET A N 1
ATOM 575 C CA . MET A 1 79 ? 11.133 12.178 -2.416 1.00 82.31 79 MET A CA 1
ATOM 576 C C . MET A 1 79 ? 11.003 13.439 -3.273 1.00 82.31 79 MET A C 1
ATOM 578 O O . MET A 1 79 ? 9.903 13.786 -3.683 1.00 82.31 79 MET A O 1
ATOM 582 N N . ASN A 1 80 ? 12.121 14.082 -3.619 1.00 84.38 80 ASN A N 1
ATOM 583 C CA . ASN A 1 80 ? 12.113 15.269 -4.474 1.00 84.38 80 ASN A CA 1
ATOM 584 C C . ASN A 1 80 ? 11.746 14.946 -5.933 1.00 84.38 80 ASN A C 1
ATOM 586 O O . ASN A 1 80 ? 10.981 15.674 -6.559 1.00 84.38 80 ASN A O 1
ATOM 590 N N . GLU A 1 81 ? 12.296 13.865 -6.484 1.00 87.12 81 GLU A N 1
ATOM 591 C CA . GLU A 1 81 ? 12.149 13.478 -7.891 1.00 87.12 81 GLU A CA 1
ATOM 592 C C . GLU A 1 81 ? 10.715 13.040 -8.213 1.00 87.12 81 GLU A C 1
ATOM 594 O O . GLU A 1 81 ? 10.161 13.457 -9.231 1.00 87.12 81 GLU A O 1
ATOM 599 N N . PHE A 1 82 ? 10.089 12.289 -7.303 1.00 86.12 82 PHE A N 1
ATOM 600 C CA . PHE A 1 82 ? 8.709 11.809 -7.416 1.00 86.12 82 PHE A CA 1
ATOM 601 C C . PHE A 1 82 ? 7.696 12.665 -6.647 1.00 86.12 82 PHE A C 1
ATOM 603 O O . PHE A 1 82 ? 6.514 12.323 -6.600 1.00 86.12 82 PHE A O 1
ATOM 610 N N . GLN A 1 83 ? 8.146 13.772 -6.047 1.00 83.00 83 GLN A N 1
ATOM 611 C CA . GLN A 1 83 ? 7.326 14.662 -5.215 1.00 83.00 83 GLN A CA 1
ATOM 612 C C . GLN A 1 83 ? 6.542 13.894 -4.138 1.00 83.00 83 GLN A C 1
ATOM 614 O O . GLN A 1 83 ? 5.375 14.182 -3.864 1.00 83.00 83 GLN A O 1
ATOM 619 N N . ALA A 1 84 ? 7.174 12.869 -3.567 1.00 83.50 84 ALA A N 1
ATOM 620 C CA . ALA A 1 84 ? 6.549 12.038 -2.557 1.00 83.50 84 ALA A CA 1
ATOM 621 C C . ALA A 1 84 ? 6.462 12.801 -1.230 1.00 83.50 84 ALA A C 1
ATOM 623 O O . ALA A 1 84 ? 7.409 13.485 -0.842 1.00 83.50 84 ALA A O 1
ATOM 624 N N . GLN A 1 85 ? 5.330 12.685 -0.536 1.00 79.69 85 GLN A N 1
ATOM 625 C CA . GLN A 1 85 ? 5.072 13.432 0.706 1.00 79.69 85 GLN A CA 1
ATOM 626 C C . GLN A 1 85 ? 5.596 12.707 1.944 1.00 79.69 85 GLN A C 1
ATOM 628 O O . GLN A 1 85 ? 6.025 13.319 2.923 1.00 79.69 85 GLN A O 1
ATOM 633 N N . PHE A 1 86 ? 5.591 11.381 1.889 1.00 82.12 86 PHE A N 1
ATOM 634 C CA . PHE A 1 86 ? 6.050 10.515 2.959 1.00 82.12 86 PHE A CA 1
ATOM 635 C C . PHE A 1 86 ? 6.545 9.193 2.388 1.00 82.12 86 PHE A C 1
ATOM 637 O O . PHE A 1 86 ? 6.410 8.886 1.200 1.00 82.12 86 PHE A O 1
ATOM 644 N N . TYR A 1 87 ? 7.121 8.386 3.261 1.00 84.00 87 TYR A N 1
ATOM 645 C CA . TYR A 1 87 ? 7.541 7.045 2.918 1.00 84.00 87 TYR A CA 1
ATOM 646 C C . TYR A 1 87 ? 7.342 6.093 4.082 1.00 84.00 87 TYR A C 1
ATOM 648 O O . TYR A 1 87 ? 7.220 6.521 5.224 1.00 84.00 87 TYR A O 1
ATOM 656 N N . TYR A 1 88 ? 7.369 4.792 3.827 1.00 81.19 88 TYR A N 1
ATOM 657 C CA . TYR A 1 88 ? 7.477 3.805 4.896 1.00 81.19 88 TYR A CA 1
ATOM 658 C C . TYR A 1 88 ? 8.530 2.756 4.561 1.00 81.19 88 TYR A C 1
ATOM 660 O O . TYR A 1 88 ? 8.834 2.477 3.401 1.00 81.19 88 TYR A O 1
ATOM 668 N N . HIS A 1 89 ? 9.097 2.158 5.606 1.00 78.06 89 HIS A N 1
ATOM 669 C CA . HIS A 1 89 ? 10.021 1.042 5.471 1.00 78.06 89 HIS A CA 1
ATOM 670 C C . HIS A 1 89 ? 9.455 -0.175 6.195 1.00 78.06 89 HIS A C 1
ATOM 672 O O . HIS A 1 89 ? 9.111 -0.122 7.377 1.00 78.06 89 HIS A O 1
ATOM 678 N N . SER A 1 90 ? 9.395 -1.295 5.487 1.00 69.06 90 SER A N 1
ATOM 679 C CA . SER A 1 90 ? 8.718 -2.509 5.938 1.00 69.06 90 SER A CA 1
ATOM 680 C C . SER A 1 90 ? 9.399 -3.216 7.121 1.00 69.06 90 SER A C 1
ATOM 682 O O . SER A 1 90 ? 8.796 -4.078 7.746 1.00 69.06 90 SER A O 1
ATOM 684 N N . SER A 1 91 ? 10.646 -2.859 7.453 1.00 62.97 91 SER A N 1
ATOM 685 C CA . SER A 1 91 ? 11.399 -3.433 8.584 1.00 62.97 91 SER A CA 1
ATOM 686 C C . SER A 1 91 ? 11.176 -2.741 9.934 1.00 62.97 91 SER A C 1
ATOM 688 O O . SER A 1 91 ? 11.804 -3.121 10.923 1.00 62.97 91 SER A O 1
ATOM 690 N N . SER A 1 92 ? 10.252 -1.779 10.021 1.00 59.28 92 SER A N 1
ATOM 691 C CA . SER A 1 92 ? 9.665 -1.359 11.302 1.00 59.28 92 SER A CA 1
ATOM 692 C C . SER A 1 92 ? 10.666 -0.870 12.377 1.00 59.28 92 SER A C 1
ATOM 694 O O . SER A 1 92 ? 10.469 -1.110 13.562 1.00 59.28 92 SER A O 1
ATOM 696 N N . TYR A 1 93 ? 11.746 -0.162 12.011 1.00 53.56 93 TYR A N 1
ATOM 697 C CA . TYR A 1 93 ? 12.653 0.437 13.005 1.00 53.56 93 TYR A CA 1
ATOM 698 C C . TYR A 1 93 ? 13.083 1.869 12.667 1.00 53.56 93 TYR A C 1
ATOM 700 O O . TYR A 1 93 ? 13.495 2.153 11.544 1.00 53.56 93 TYR A O 1
ATOM 708 N N . SER A 1 94 ? 12.977 2.733 13.686 1.00 50.66 94 SER A N 1
ATOM 709 C CA . SER A 1 94 ? 13.460 4.115 13.837 1.00 50.66 94 SER A CA 1
ATOM 710 C C . SER A 1 94 ? 14.035 4.784 12.580 1.00 50.66 94 SER A C 1
ATOM 712 O O . SER A 1 94 ? 15.235 5.071 12.490 1.00 50.66 94 SER A O 1
ATOM 714 N N . GLN A 1 95 ? 13.183 5.100 11.615 1.00 54.69 95 GLN A N 1
ATOM 715 C CA . GLN A 1 95 ? 13.545 6.105 10.626 1.00 54.69 95 GLN A CA 1
ATOM 716 C C . GLN A 1 95 ? 13.525 7.452 11.363 1.00 54.69 95 GLN A C 1
ATOM 718 O O . GLN A 1 95 ? 12.503 7.865 11.903 1.00 54.69 95 GLN A O 1
ATOM 723 N N . LYS A 1 96 ? 14.679 8.125 11.464 1.00 59.16 96 LYS A N 1
ATOM 724 C CA . LYS A 1 96 ? 14.845 9.388 12.223 1.00 59.16 96 LYS A CA 1
ATOM 725 C C . LYS A 1 96 ? 14.185 10.598 11.549 1.00 59.16 96 LYS A C 1
ATOM 727 O O . LYS A 1 96 ? 14.499 11.737 11.882 1.00 59.16 96 LYS A O 1
ATOM 732 N N . ARG A 1 97 ? 13.351 10.355 10.548 1.00 66.19 97 ARG A N 1
ATOM 733 C CA . ARG A 1 97 ? 12.813 11.366 9.654 1.00 66.19 97 ARG A CA 1
ATOM 734 C C . ARG A 1 97 ? 11.323 11.549 9.934 1.00 66.19 97 ARG A C 1
ATOM 736 O O . ARG A 1 97 ? 10.633 10.539 10.063 1.00 66.19 97 ARG A O 1
ATOM 743 N N . PRO A 1 98 ? 10.834 12.795 10.031 1.00 67.25 98 PRO A N 1
ATOM 744 C CA . PRO A 1 98 ? 9.421 13.069 10.276 1.00 67.25 98 PRO A CA 1
ATOM 745 C C . PRO A 1 98 ? 8.507 12.503 9.182 1.00 67.25 98 PRO A C 1
ATOM 747 O O . PRO A 1 98 ? 7.360 12.196 9.461 1.00 67.25 98 PRO A O 1
ATOM 750 N N . GLU A 1 99 ? 9.009 12.323 7.960 1.00 73.00 99 GLU A N 1
ATOM 751 C CA . GLU A 1 99 ? 8.237 11.844 6.808 1.00 73.00 99 GLU A CA 1
ATOM 752 C C . GLU A 1 99 ? 8.079 10.310 6.766 1.00 73.00 99 GLU A C 1
ATOM 754 O O . GLU A 1 99 ? 7.489 9.778 5.829 1.00 73.00 99 GLU A O 1
ATOM 759 N N . ALA A 1 100 ? 8.631 9.580 7.741 1.00 79.25 100 ALA A N 1
ATOM 760 C CA . ALA A 1 100 ? 8.578 8.123 7.773 1.00 79.25 100 ALA A CA 1
ATOM 761 C C . ALA A 1 100 ? 7.350 7.608 8.538 1.00 79.25 100 ALA A C 1
ATOM 763 O O . ALA A 1 100 ? 7.211 7.853 9.739 1.00 79.25 100 ALA A O 1
ATOM 764 N N . LEU A 1 101 ? 6.502 6.823 7.875 1.00 83.25 101 LEU A N 1
ATOM 765 C CA . LEU A 1 101 ? 5.377 6.152 8.514 1.00 83.25 101 LEU A CA 1
ATOM 766 C C . LEU A 1 101 ? 5.829 4.850 9.199 1.00 83.25 101 LEU A C 1
ATOM 768 O O . LEU A 1 101 ? 6.562 4.048 8.602 1.00 83.25 101 LEU A O 1
ATOM 772 N N . PRO A 1 102 ? 5.392 4.604 10.446 1.00 85.12 102 PRO A N 1
ATOM 773 C CA . PRO A 1 102 ? 5.631 3.343 11.125 1.00 85.12 102 PRO A CA 1
ATOM 774 C C . PRO A 1 102 ? 4.767 2.229 10.524 1.00 85.12 102 PRO A C 1
ATOM 776 O O . PRO A 1 102 ? 3.631 2.446 10.105 1.00 85.12 102 PRO A O 1
ATOM 779 N N . MET A 1 103 ? 5.290 1.006 10.548 1.00 87.12 103 MET A N 1
ATOM 780 C CA . MET A 1 103 ? 4.551 -0.203 10.193 1.00 87.12 103 MET A CA 1
ATOM 781 C C . MET A 1 103 ? 4.651 -1.210 11.334 1.00 87.12 103 MET A C 1
ATOM 783 O O . MET A 1 103 ? 5.747 -1.473 11.832 1.00 87.12 103 MET A O 1
ATOM 787 N N . LEU A 1 104 ? 3.523 -1.796 11.727 1.00 87.81 104 LEU A N 1
ATOM 788 C CA . LEU A 1 104 ? 3.488 -2.938 12.636 1.00 87.81 104 LEU A CA 1
ATOM 789 C C . LEU A 1 104 ? 3.360 -4.205 11.796 1.00 87.81 104 LEU A C 1
ATOM 791 O O . LEU A 1 104 ? 2.320 -4.485 11.199 1.00 87.81 104 LEU A O 1
ATOM 795 N N . ARG A 1 105 ? 4.462 -4.951 11.753 1.00 86.75 105 ARG A N 1
ATOM 796 C CA . ARG A 1 105 ? 4.578 -6.253 11.093 1.00 86.75 105 ARG A CA 1
ATOM 797 C C . ARG A 1 105 ? 3.959 -7.344 11.953 1.00 86.75 105 ARG A C 1
ATOM 799 O O . ARG A 1 105 ? 4.078 -7.273 13.174 1.00 86.75 105 ARG A O 1
ATOM 806 N N . ALA A 1 106 ? 3.343 -8.350 11.342 1.00 85.69 106 ALA A N 1
ATOM 807 C CA . ALA A 1 106 ? 2.693 -9.435 12.078 1.00 85.69 106 ALA A CA 1
ATOM 808 C C . ALA A 1 106 ? 3.662 -10.151 13.057 1.00 85.69 106 ALA A C 1
ATOM 810 O O . ALA A 1 106 ? 4.840 -10.360 12.729 1.00 85.69 106 ALA A O 1
ATOM 811 N N . PRO A 1 107 ? 3.209 -10.519 14.272 1.00 80.50 107 PRO A N 1
ATOM 812 C CA . PRO A 1 107 ? 4.061 -11.120 15.299 1.00 80.50 107 PRO A CA 1
ATOM 813 C C . PRO A 1 107 ? 4.642 -12.482 14.895 1.00 80.50 107 PRO A C 1
ATOM 815 O O . PRO A 1 107 ? 5.694 -12.859 15.406 1.00 80.50 107 PRO A O 1
ATOM 818 N N . GLU A 1 108 ? 4.013 -13.195 13.962 1.00 76.31 108 GLU A N 1
ATOM 819 C CA . GLU A 1 108 ? 4.476 -14.466 13.399 1.00 76.31 108 GLU A CA 1
ATOM 820 C C . GLU A 1 108 ? 5.826 -14.314 12.688 1.00 76.31 108 GLU A C 1
ATOM 822 O O . GLU A 1 108 ? 6.670 -15.208 12.760 1.00 76.31 108 GLU A O 1
ATOM 827 N N . ARG A 1 109 ? 6.067 -13.161 12.049 1.00 70.56 109 ARG A N 1
ATOM 828 C CA . ARG A 1 109 ? 7.338 -12.868 11.382 1.00 70.56 109 ARG A CA 1
ATOM 829 C C . ARG A 1 109 ? 8.428 -12.511 12.381 1.00 70.56 109 ARG A C 1
ATOM 831 O O . ARG A 1 109 ? 9.560 -12.984 12.266 1.00 70.56 109 ARG A O 1
ATOM 838 N N . ASN A 1 110 ? 8.108 -11.635 13.332 1.00 69.88 110 ASN A N 1
ATOM 839 C CA . ASN A 1 110 ? 9.015 -11.274 14.414 1.00 69.88 110 ASN A CA 1
ATOM 840 C C . ASN A 1 110 ? 8.250 -10.653 15.603 1.00 69.88 110 ASN A C 1
ATOM 842 O O . ASN A 1 110 ? 7.915 -9.462 15.574 1.00 69.88 110 ASN A O 1
ATOM 846 N N . PRO A 1 111 ? 8.041 -11.400 16.701 1.00 76.12 111 PRO A N 1
ATOM 847 C CA . PRO A 1 111 ? 7.246 -10.923 17.834 1.00 76.12 111 PRO A CA 1
ATOM 848 C C . PRO A 1 111 ? 7.933 -9.781 18.598 1.00 76.12 111 PRO A C 1
ATOM 850 O O . PRO A 1 111 ? 7.274 -8.980 19.273 1.00 76.12 111 PRO A O 1
ATOM 853 N N . ILE A 1 112 ? 9.261 -9.671 18.479 1.00 73.81 112 ILE A N 1
ATOM 854 C CA . ILE A 1 112 ? 10.038 -8.589 19.083 1.00 73.81 112 ILE A CA 1
ATOM 855 C C . ILE A 1 112 ? 9.733 -7.270 18.365 1.00 73.81 112 ILE A C 1
ATOM 857 O O . ILE A 1 112 ? 9.529 -6.261 19.037 1.00 73.81 112 ILE A O 1
ATOM 861 N N . TYR A 1 113 ? 9.631 -7.263 17.030 1.00 75.31 113 TYR A N 1
ATOM 862 C CA . TYR A 1 113 ? 9.332 -6.035 16.281 1.00 75.31 113 TYR A CA 1
ATOM 863 C C . TYR A 1 113 ? 7.933 -5.502 16.561 1.00 75.31 113 TYR A C 1
ATOM 865 O O . TYR A 1 113 ? 7.801 -4.311 16.844 1.00 75.31 113 TYR A O 1
ATOM 873 N N . TRP A 1 114 ? 6.920 -6.374 16.592 1.00 82.38 114 TRP A N 1
ATOM 874 C CA . TRP A 1 114 ? 5.576 -5.977 17.021 1.00 82.38 114 TRP A CA 1
ATOM 875 C C . TRP A 1 114 ? 5.619 -5.298 18.394 1.00 82.38 114 TRP A C 1
ATOM 877 O O . TRP A 1 114 ? 5.093 -4.202 18.575 1.00 82.38 114 TRP A O 1
ATOM 887 N N . SER A 1 115 ? 6.305 -5.923 19.355 1.00 82.31 115 SER A N 1
ATOM 888 C CA . SER A 1 115 ? 6.385 -5.423 20.729 1.00 82.31 115 SER A CA 1
ATOM 889 C C . SER A 1 115 ? 7.108 -4.078 20.826 1.00 82.31 115 SER A C 1
ATOM 891 O O . SER A 1 115 ? 6.629 -3.186 21.523 1.00 82.31 115 SER A O 1
ATOM 893 N N . ILE A 1 116 ? 8.237 -3.910 20.129 1.00 81.88 116 ILE A N 1
ATOM 894 C CA . ILE A 1 116 ? 9.032 -2.674 20.161 1.00 81.88 116 ILE A CA 1
ATOM 895 C C . ILE A 1 116 ? 8.263 -1.520 19.520 1.00 81.88 116 ILE A C 1
ATOM 897 O O . ILE A 1 116 ? 8.103 -0.481 20.159 1.00 81.88 116 ILE A O 1
ATOM 901 N N . VAL A 1 117 ? 7.752 -1.699 18.298 1.00 81.94 117 VAL A N 1
ATOM 902 C CA . VAL A 1 117 ? 7.041 -0.624 17.592 1.00 81.94 117 VAL A CA 1
ATOM 903 C C . VAL A 1 117 ? 5.734 -0.296 18.290 1.00 81.94 117 VAL A C 1
ATOM 905 O O . VAL A 1 117 ? 5.441 0.873 18.518 1.00 81.94 117 VAL A O 1
ATOM 908 N N . SER A 1 118 ? 4.977 -1.307 18.723 1.00 85.44 118 SER A N 1
ATOM 909 C CA . SER A 1 118 ? 3.770 -1.061 19.510 1.00 85.44 118 SER A CA 1
ATOM 910 C C . SER A 1 118 ? 4.097 -0.320 20.810 1.00 85.44 118 SER A C 1
ATOM 912 O O . SER A 1 118 ? 3.377 0.604 21.172 1.00 85.44 118 SER A O 1
ATOM 914 N N . ALA A 1 119 ? 5.168 -0.669 21.529 1.00 83.88 119 ALA A N 1
ATOM 915 C CA . ALA A 1 119 ? 5.554 0.078 22.726 1.00 83.88 119 ALA A CA 1
ATOM 916 C C . ALA A 1 119 ? 5.927 1.531 22.391 1.00 83.88 119 ALA A C 1
ATOM 918 O O . ALA A 1 119 ? 5.511 2.445 23.099 1.00 83.88 119 ALA A O 1
ATOM 919 N N . GLU A 1 120 ? 6.669 1.756 21.306 1.00 82.25 120 GLU A N 1
ATOM 920 C CA . GLU A 1 120 ? 7.058 3.092 20.858 1.00 82.25 120 GLU A CA 1
ATOM 921 C C . GLU A 1 120 ? 5.842 3.969 20.523 1.00 82.25 120 GLU A C 1
ATOM 923 O O . GLU A 1 120 ? 5.751 5.094 21.020 1.00 82.25 120 GLU A O 1
ATOM 928 N N . LEU A 1 121 ? 4.884 3.453 19.748 1.00 83.38 121 LEU A N 1
ATOM 929 C CA . LEU A 1 121 ? 3.658 4.181 19.407 1.00 83.38 121 LEU A CA 1
ATOM 930 C C . LEU A 1 121 ? 2.806 4.485 20.640 1.00 83.38 121 LEU A C 1
ATOM 932 O O . LEU A 1 121 ? 2.306 5.603 20.778 1.00 83.38 121 LEU A O 1
ATOM 936 N N . TYR A 1 122 ? 2.700 3.525 21.563 1.00 83.31 122 TYR A N 1
ATOM 937 C CA . TYR A 1 122 ? 1.967 3.705 22.813 1.00 83.31 122 TYR A CA 1
ATOM 938 C C . TYR A 1 122 ? 2.589 4.809 23.675 1.00 83.31 122 TYR A C 1
ATOM 940 O O . TYR A 1 122 ? 1.890 5.718 24.122 1.00 83.31 122 TYR A O 1
ATOM 948 N N . TRP A 1 123 ? 3.909 4.764 23.896 1.00 79.75 123 TRP A N 1
ATOM 949 C CA . TRP A 1 123 ? 4.602 5.745 24.737 1.00 79.75 123 TRP A CA 1
ATOM 950 C C . TRP A 1 123 ? 4.560 7.159 24.169 1.00 79.75 123 TRP A C 1
ATOM 952 O O . TRP A 1 123 ? 4.570 8.122 24.933 1.00 79.75 123 TRP A O 1
ATOM 962 N N . ARG A 1 124 ? 4.500 7.282 22.842 1.00 76.56 124 ARG A N 1
ATOM 963 C CA . ARG A 1 124 ? 4.393 8.563 22.141 1.00 76.56 124 ARG A CA 1
ATOM 964 C C . ARG A 1 124 ? 2.964 9.082 22.0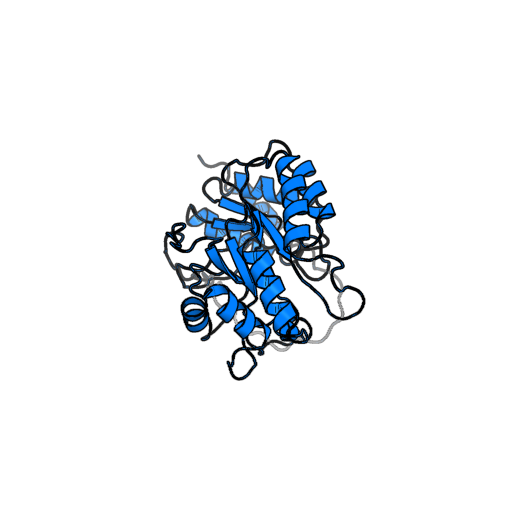34 1.00 76.56 124 ARG A C 1
ATOM 966 O O . ARG A 1 124 ? 2.808 10.213 21.594 1.00 76.56 124 ARG A O 1
ATOM 973 N N . GLN A 1 125 ? 1.961 8.277 22.400 1.00 81.25 125 GLN A N 1
ATOM 974 C CA . GLN A 1 125 ? 0.551 8.567 22.121 1.00 81.25 125 GLN A CA 1
ATOM 975 C C . GLN A 1 125 ? 0.362 8.941 20.643 1.00 81.25 125 GLN A C 1
ATOM 977 O O . GLN A 1 125 ? -0.091 10.028 20.317 1.00 81.25 125 GLN A O 1
ATOM 982 N N . TYR A 1 126 ? 0.838 8.081 19.739 1.00 81.56 126 TYR A N 1
ATOM 983 C CA . TYR A 1 126 ? 0.932 8.410 18.317 1.00 81.56 126 TYR A CA 1
ATOM 984 C C . TYR A 1 126 ? -0.440 8.739 17.693 1.00 81.56 126 TYR A C 1
ATOM 986 O O . TYR A 1 126 ? -1.350 7.910 17.726 1.00 81.56 126 TYR A O 1
ATOM 994 N N . GLU A 1 127 ? -0.562 9.925 17.085 1.00 80.38 127 GLU A N 1
ATOM 995 C CA . GLU A 1 127 ? -1.809 10.458 16.495 1.00 80.38 127 GLU A CA 1
ATOM 996 C C . GLU A 1 127 ? -1.763 10.528 14.953 1.00 80.38 127 GLU A C 1
ATOM 998 O O . GLU A 1 127 ? -2.321 11.433 14.340 1.00 80.38 127 GLU A O 1
ATOM 1003 N N . GLY A 1 128 ? -1.032 9.613 14.310 1.00 81.31 128 GLY A N 1
ATOM 1004 C CA . GLY A 1 128 ? -0.746 9.671 12.873 1.00 81.31 128 GLY A CA 1
ATOM 1005 C C . GLY A 1 128 ? -1.120 8.430 12.084 1.00 81.31 128 GLY A C 1
ATOM 1006 O O . GLY A 1 128 ? -1.706 7.484 12.611 1.00 81.31 128 GLY A O 1
ATOM 1007 N N . LEU A 1 129 ? -0.711 8.431 10.818 1.00 86.50 129 LEU A N 1
ATOM 1008 C CA . LEU A 1 129 ? -0.842 7.298 9.908 1.00 86.50 129 LEU A CA 1
ATOM 1009 C C . LEU A 1 129 ? 0.195 6.217 10.206 1.00 86.50 129 LEU A C 1
ATOM 1011 O O . LEU A 1 129 ? 1.383 6.494 10.336 1.00 86.50 129 LEU A O 1
ATOM 1015 N N . ALA A 1 130 ? -0.252 4.973 10.271 1.00 88.25 130 ALA A N 1
ATOM 1016 C CA . ALA A 1 130 ? 0.601 3.815 10.462 1.00 88.25 130 ALA A CA 1
ATOM 1017 C C . ALA A 1 130 ? 0.086 2.639 9.627 1.00 88.25 130 ALA A C 1
ATOM 1019 O O . ALA A 1 130 ? -1.111 2.513 9.376 1.00 88.25 130 ALA A O 1
ATOM 1020 N N . LEU A 1 131 ? 0.984 1.757 9.199 1.00 91.38 131 LEU A N 1
ATOM 1021 C CA . LEU A 1 131 ? 0.624 0.598 8.388 1.00 91.38 131 LEU A CA 1
ATOM 1022 C C . LEU A 1 131 ? 0.496 -0.654 9.261 1.00 91.38 131 LEU A C 1
ATOM 1024 O O . LEU A 1 131 ? 1.276 -0.857 10.197 1.00 91.38 131 LEU A O 1
ATOM 1028 N N . LEU A 1 132 ? -0.473 -1.509 8.931 1.00 90.75 132 LEU A N 1
ATOM 1029 C CA . LEU A 1 132 ? -0.674 -2.807 9.562 1.00 90.75 132 LEU A CA 1
ATOM 1030 C C . LEU A 1 132 ? -0.692 -3.938 8.550 1.00 90.75 132 LEU A C 1
ATOM 1032 O O . LEU A 1 132 ? -1.569 -4.021 7.686 1.00 90.75 132 LEU A O 1
ATOM 1036 N N . PHE A 1 133 ? 0.279 -4.808 8.811 1.00 90.38 133 PHE A N 1
ATOM 1037 C CA . PHE A 1 133 ? 0.782 -5.938 8.048 1.00 90.38 133 PHE A CA 1
ATOM 1038 C C . PHE A 1 133 ? 1.316 -5.558 6.677 1.00 90.38 133 PHE A C 1
ATOM 1040 O O . PHE A 1 133 ? 0.882 -4.596 6.060 1.00 90.38 133 PHE A O 1
ATOM 1047 N N . ASN A 1 134 ? 2.304 -6.308 6.224 1.00 89.38 134 ASN A N 1
ATOM 1048 C CA . ASN A 1 134 ? 2.820 -6.245 4.868 1.00 89.38 134 ASN A CA 1
ATOM 1049 C C . ASN A 1 134 ? 2.669 -7.630 4.267 1.00 89.38 134 ASN A C 1
ATOM 1051 O O . ASN A 1 134 ? 3.403 -8.545 4.655 1.00 89.38 134 ASN A O 1
ATOM 1055 N N . GLU A 1 135 ? 1.745 -7.756 3.321 1.00 89.56 135 GLU A N 1
ATOM 1056 C CA . GLU A 1 135 ? 1.462 -9.002 2.606 1.00 89.56 135 GLU A CA 1
ATOM 1057 C C . GLU A 1 135 ? 1.196 -10.173 3.571 1.00 89.56 135 GLU A C 1
ATOM 1059 O O . GLU A 1 135 ? 1.890 -11.194 3.531 1.00 89.56 135 GLU A O 1
ATOM 1064 N N . PRO A 1 136 ? 0.209 -10.048 4.486 1.00 91.44 136 PRO A N 1
ATOM 1065 C CA . PRO A 1 136 ? -0.142 -11.126 5.417 1.00 91.44 136 PRO A CA 1
ATOM 1066 C C . PRO A 1 136 ? -0.651 -12.392 4.703 1.00 91.44 136 PRO A C 1
ATOM 1068 O O . PRO A 1 136 ? -0.722 -13.466 5.297 1.00 91.44 136 PRO A O 1
ATOM 1071 N N . ASP A 1 137 ? -0.987 -12.276 3.422 1.00 89.56 137 ASP A N 1
ATOM 1072 C CA . ASP A 1 137 ? -1.411 -13.349 2.535 1.00 89.56 137 ASP A CA 1
ATOM 1073 C C . ASP A 1 137 ? -0.249 -14.131 1.889 1.00 89.56 137 ASP A C 1
ATOM 1075 O O . ASP A 1 137 ? -0.493 -15.170 1.271 1.00 89.56 137 ASP A O 1
ATOM 1079 N N . LEU A 1 138 ? 1.006 -13.688 2.056 1.00 84.56 138 LEU A N 1
ATOM 1080 C CA . LEU A 1 138 ? 2.200 -14.345 1.512 1.00 84.56 138 LEU A CA 1
ATOM 1081 C C . LEU A 1 138 ? 3.069 -15.004 2.589 1.00 84.56 138 LEU A C 1
ATOM 1083 O O . LEU A 1 138 ? 3.359 -14.416 3.626 1.00 84.56 138 LEU A O 1
ATOM 1087 N N . GLN A 1 139 ? 3.552 -16.220 2.313 1.00 81.94 139 GLN A N 1
ATOM 1088 C CA . GLN A 1 139 ? 4.313 -17.032 3.277 1.00 81.94 139 GLN A CA 1
ATOM 1089 C C . GLN A 1 139 ? 5.702 -16.491 3.635 1.00 81.94 139 GLN A C 1
ATOM 1091 O O . GLN A 1 139 ? 6.258 -16.834 4.675 1.00 81.94 139 GLN A O 1
ATOM 1096 N N . ASP A 1 140 ? 6.314 -15.711 2.753 1.00 77.38 140 ASP A N 1
ATOM 1097 C CA . ASP A 1 140 ? 7.668 -15.188 2.918 1.00 77.38 140 ASP A CA 1
ATOM 1098 C C . ASP A 1 140 ? 7.705 -13.791 3.560 1.00 77.38 140 ASP A C 1
ATOM 1100 O O . ASP A 1 140 ? 8.793 -13.277 3.847 1.00 77.38 140 ASP A O 1
ATOM 1104 N N . GLN A 1 141 ? 6.530 -13.230 3.860 1.00 82.81 141 GLN A N 1
ATOM 1105 C CA . GLN A 1 141 ? 6.321 -11.868 4.344 1.00 82.81 141 GLN A CA 1
ATOM 1106 C C . GLN A 1 141 ? 5.821 -11.869 5.793 1.00 82.81 141 GLN A C 1
ATOM 1108 O O . GLN A 1 141 ? 6.515 -12.387 6.667 1.00 82.81 141 GLN A O 1
ATOM 1113 N N . ASP A 1 142 ? 4.663 -11.261 6.068 1.00 83.94 142 ASP A N 1
ATOM 1114 C CA . ASP A 1 142 ? 3.979 -11.375 7.363 1.00 83.94 142 ASP A CA 1
ATOM 1115 C C . ASP A 1 142 ? 3.101 -12.619 7.474 1.00 83.94 142 ASP A C 1
ATOM 1117 O O . ASP A 1 142 ? 2.622 -12.933 8.562 1.00 83.94 142 ASP A O 1
ATOM 1121 N N . GLY A 1 143 ? 2.889 -13.317 6.360 1.00 82.50 143 GLY A N 1
ATOM 1122 C CA . GLY A 1 143 ? 2.055 -14.496 6.302 1.00 82.50 143 GLY A CA 1
ATOM 1123 C C . GLY A 1 143 ? 2.787 -15.842 6.386 1.00 82.50 143 GLY A C 1
ATOM 1124 O O . GLY A 1 143 ? 4.003 -15.898 6.565 1.00 82.50 143 GLY A O 1
ATOM 1125 N N . PRO A 1 144 ? 2.041 -16.957 6.237 1.00 84.25 144 PRO A N 1
ATOM 1126 C CA . PRO A 1 144 ? 0.601 -16.970 5.999 1.00 84.25 144 PRO A CA 1
ATOM 1127 C C . PRO A 1 144 ? -0.151 -16.715 7.312 1.00 84.25 144 PRO A C 1
ATOM 1129 O O . PRO A 1 144 ? -0.233 -17.590 8.174 1.00 84.25 144 PRO A O 1
ATOM 1132 N N . LEU A 1 145 ? -0.709 -15.516 7.449 1.00 90.19 145 LEU A N 1
ATOM 1133 C CA . LEU A 1 145 ? -1.562 -15.116 8.557 1.00 90.19 145 LEU A CA 1
ATOM 1134 C C . LEU A 1 145 ? -2.993 -15.320 8.078 1.00 90.19 145 LEU A C 1
ATOM 1136 O O . LEU A 1 145 ? -3.300 -14.999 6.934 1.00 90.19 145 LEU A O 1
ATOM 1140 N N . SER A 1 146 ? -3.872 -15.907 8.885 1.00 95.00 146 SER A N 1
ATOM 1141 C CA . SER A 1 146 ? -5.259 -16.061 8.444 1.00 95.00 146 SER A CA 1
ATOM 1142 C C . SER A 1 146 ? -5.984 -14.704 8.462 1.00 95.00 146 SER A C 1
ATOM 1144 O O . SER A 1 146 ? -5.645 -13.842 9.280 1.00 95.00 146 SER A O 1
ATOM 1146 N N . PRO A 1 147 ? -7.020 -14.495 7.624 1.00 96.69 147 PRO A N 1
ATOM 1147 C CA . PRO A 1 147 ? -7.819 -13.271 7.689 1.00 96.69 147 PRO A CA 1
ATOM 1148 C C . PRO A 1 147 ? -8.419 -13.001 9.079 1.00 96.69 147 PRO A C 1
ATOM 1150 O O . PRO A 1 147 ? -8.508 -11.845 9.489 1.00 96.69 147 PRO A O 1
ATOM 1153 N N . ASP A 1 148 ? -8.784 -14.056 9.816 1.00 97.00 148 ASP A N 1
ATOM 1154 C CA . ASP A 1 148 ? -9.355 -13.957 11.163 1.00 97.00 148 ASP A CA 1
ATOM 1155 C C . ASP A 1 148 ? -8.307 -13.521 12.199 1.00 97.00 148 ASP A C 1
ATOM 1157 O O . ASP A 1 148 ? -8.579 -12.648 13.029 1.00 97.00 148 ASP A O 1
ATOM 1161 N N . ASP A 1 149 ? -7.090 -14.067 12.119 1.00 95.62 149 ASP A N 1
ATOM 1162 C CA . ASP A 1 149 ? -5.982 -13.688 13.003 1.00 95.62 149 ASP A CA 1
ATOM 1163 C C . ASP A 1 149 ? -5.521 -12.251 12.723 1.00 95.62 149 ASP A C 1
ATOM 1165 O O . ASP A 1 149 ? -5.343 -11.456 13.650 1.00 95.62 149 ASP A O 1
ATOM 1169 N N . ALA A 1 150 ? -5.424 -11.868 11.445 1.00 96.38 150 ALA A N 1
ATOM 1170 C CA . ALA A 1 150 ? -5.148 -10.491 11.046 1.00 96.38 150 ALA A CA 1
ATOM 1171 C C . ALA A 1 150 ? -6.220 -9.525 11.577 1.00 96.38 150 ALA A C 1
ATOM 1173 O O . ALA A 1 150 ? -5.887 -8.465 12.113 1.00 96.38 150 ALA A O 1
ATOM 1174 N N . ALA A 1 151 ? -7.504 -9.892 11.499 1.00 97.88 151 ALA A N 1
ATOM 1175 C CA . ALA A 1 151 ? -8.591 -9.092 12.060 1.00 97.88 151 ALA A CA 1
ATOM 1176 C C . ALA A 1 151 ? -8.497 -8.987 13.594 1.00 97.88 151 ALA A C 1
ATOM 1178 O O . ALA A 1 151 ? -8.732 -7.919 14.165 1.00 97.88 151 ALA A O 1
ATOM 1179 N N . ALA A 1 152 ? -8.120 -10.063 14.292 1.00 96.12 152 ALA A N 1
ATOM 1180 C CA . ALA A 1 152 ? -7.899 -10.043 15.739 1.00 96.12 152 ALA A CA 1
ATOM 1181 C C . ALA A 1 152 ? -6.742 -9.110 16.144 1.00 96.12 152 ALA A C 1
ATOM 1183 O O . ALA A 1 152 ? -6.862 -8.360 17.120 1.00 96.12 152 ALA A O 1
ATOM 1184 N N . LEU A 1 153 ? -5.653 -9.108 15.375 1.00 95.00 153 LEU A N 1
ATOM 1185 C CA . LEU A 1 153 ? -4.514 -8.216 15.581 1.00 95.00 153 LEU A CA 1
ATOM 1186 C C . LEU A 1 153 ? -4.848 -6.755 15.242 1.00 95.00 153 LEU A C 1
ATOM 1188 O O . LEU A 1 153 ? -4.468 -5.865 16.003 1.00 95.00 153 LEU A O 1
ATOM 1192 N N . TYR A 1 154 ? -5.626 -6.492 14.186 1.00 96.94 154 TYR A N 1
ATOM 1193 C CA . TYR A 1 154 ? -6.163 -5.154 13.900 1.00 96.94 154 TYR A CA 1
ATOM 1194 C C . TYR A 1 154 ? -6.999 -4.628 15.076 1.00 96.94 154 TYR A C 1
ATOM 1196 O O . TYR A 1 154 ? -6.740 -3.539 15.592 1.00 96.94 154 TYR A O 1
ATOM 1204 N N . ARG A 1 155 ? -7.928 -5.442 15.598 1.00 97.31 155 ARG A N 1
ATOM 1205 C CA . ARG A 1 155 ? -8.722 -5.097 16.791 1.00 97.31 155 ARG A CA 1
ATOM 1206 C C . ARG A 1 155 ? -7.853 -4.803 18.011 1.00 97.31 155 ARG A C 1
ATOM 1208 O O . ARG A 1 155 ? -8.193 -3.952 18.832 1.00 97.31 155 ARG A O 1
ATOM 1215 N N . LEU A 1 156 ? -6.755 -5.538 18.190 1.00 94.25 156 LEU A N 1
ATOM 1216 C CA . LEU A 1 156 ? -5.798 -5.253 19.255 1.00 94.25 156 LEU A CA 1
ATOM 1217 C C . LEU A 1 156 ? -5.147 -3.883 19.035 1.00 94.25 156 LEU A C 1
ATOM 1219 O O . LEU A 1 156 ? -5.156 -3.070 19.957 1.00 94.25 156 LEU A O 1
ATOM 1223 N N . ALA A 1 157 ? -4.671 -3.610 17.821 1.00 93.19 157 ALA A N 1
ATOM 1224 C CA . ALA A 1 157 ? -3.994 -2.369 17.477 1.00 93.19 157 ALA A CA 1
ATOM 1225 C C . ALA A 1 157 ? -4.885 -1.128 17.659 1.00 93.19 157 ALA A C 1
ATOM 1227 O O . ALA A 1 157 ? -4.444 -0.163 18.282 1.00 93.19 157 ALA A O 1
ATOM 1228 N N . ILE A 1 158 ? -6.151 -1.156 17.222 1.00 94.94 158 ILE A N 1
ATOM 1229 C CA . ILE A 1 158 ? -7.083 -0.026 17.420 1.00 94.94 158 ILE A CA 1
ATOM 1230 C C . ILE A 1 158 ? -7.429 0.215 18.893 1.00 94.94 158 ILE A C 1
ATOM 1232 O O . ILE A 1 158 ? -7.722 1.343 19.283 1.00 94.94 158 ILE A O 1
ATOM 1236 N N . ARG A 1 159 ? -7.383 -0.828 19.735 1.00 93.62 159 ARG A N 1
ATOM 1237 C CA . ARG A 1 159 ? -7.620 -0.701 21.182 1.00 93.62 159 ARG A CA 1
ATOM 1238 C C . ARG A 1 159 ? -6.406 -0.154 21.918 1.00 93.62 159 ARG A C 1
ATOM 1240 O O . ARG A 1 159 ? -6.571 0.592 22.881 1.00 93.62 159 ARG A O 1
ATOM 1247 N N . THR A 1 160 ? -5.200 -0.544 21.511 1.00 90.69 160 THR A N 1
ATOM 1248 C CA . THR A 1 160 ? -3.962 -0.097 22.163 1.00 90.69 160 THR A CA 1
ATOM 1249 C C . THR A 1 160 ? -3.486 1.260 21.658 1.00 90.69 160 THR A C 1
ATOM 1251 O O . THR A 1 160 ? -2.850 1.981 22.420 1.00 90.69 160 THR A O 1
ATOM 1254 N N . HIS A 1 161 ? -3.836 1.624 20.420 1.00 89.69 161 HIS A N 1
ATOM 1255 C CA . HIS A 1 161 ? -3.450 2.877 19.759 1.00 89.69 161 HIS A CA 1
ATOM 1256 C C . HIS A 1 161 ? -4.682 3.581 19.167 1.00 89.69 161 HIS A C 1
ATOM 1258 O O . HIS A 1 161 ? -4.811 3.711 17.948 1.00 89.69 161 HIS A O 1
ATOM 1264 N N . PRO A 1 162 ? -5.626 4.035 20.009 1.00 88.88 162 PRO A N 1
ATOM 1265 C CA . PRO A 1 162 ? -6.909 4.558 19.537 1.00 88.88 162 PRO A CA 1
ATOM 1266 C C . PRO A 1 162 ? -6.791 5.847 18.714 1.00 88.88 162 PRO A C 1
ATOM 1268 O O . PRO A 1 162 ? -7.709 6.164 17.963 1.00 88.88 162 PRO A O 1
ATOM 1271 N N . GLN A 1 163 ? -5.680 6.576 18.833 1.00 85.62 163 GLN A N 1
ATOM 1272 C CA . GLN A 1 163 ? -5.444 7.835 18.122 1.00 85.62 163 GLN A CA 1
ATOM 1273 C C . GLN A 1 163 ? -4.729 7.656 16.775 1.00 85.62 163 GLN A C 1
ATOM 1275 O O . GLN A 1 163 ? -4.762 8.568 15.956 1.00 85.62 163 GLN A O 1
ATOM 1280 N N . ALA A 1 164 ? -4.117 6.495 16.523 1.00 87.50 164 ALA A N 1
ATOM 1281 C CA . ALA A 1 164 ? -3.499 6.205 15.234 1.00 87.50 164 ALA A CA 1
ATOM 1282 C C . ALA A 1 164 ? -4.573 5.981 14.159 1.00 87.50 164 ALA A C 1
ATOM 1284 O O . ALA A 1 164 ? -5.681 5.530 14.467 1.00 87.50 164 ALA A O 1
ATOM 1285 N N . VAL A 1 165 ? -4.224 6.248 12.905 1.00 90.31 165 VAL A N 1
ATOM 1286 C CA . VAL A 1 165 ? -4.985 5.876 11.709 1.00 90.31 165 VAL A CA 1
ATOM 1287 C C . VAL A 1 165 ? -4.252 4.732 11.020 1.00 90.31 165 VAL A C 1
ATOM 1289 O O . VAL A 1 165 ? -3.068 4.859 10.715 1.00 90.31 165 VAL A O 1
ATOM 1292 N N . TRP A 1 166 ? -4.936 3.617 10.779 1.00 93.69 166 TRP A N 1
ATOM 1293 C CA . TRP A 1 166 ? -4.315 2.417 10.217 1.00 93.69 166 TRP A CA 1
ATOM 1294 C C . TRP A 1 166 ? -4.568 2.267 8.727 1.00 93.69 166 TRP A C 1
ATOM 1296 O O . TRP A 1 166 ? -5.701 2.418 8.287 1.00 93.69 166 TRP A O 1
ATOM 1306 N N . VAL A 1 167 ? -3.538 1.872 7.980 1.00 95.12 167 VAL A N 1
ATOM 1307 C CA . VAL A 1 167 ? -3.644 1.381 6.600 1.00 95.12 167 VAL A CA 1
ATOM 1308 C C . VAL A 1 167 ? -3.433 -0.135 6.618 1.00 95.12 167 VAL A C 1
ATOM 1310 O O . VAL A 1 167 ? -2.352 -0.602 6.985 1.00 95.12 167 VAL A O 1
ATOM 1313 N N . THR A 1 168 ? -4.463 -0.922 6.303 1.00 97.00 168 THR A N 1
ATOM 1314 C CA . THR A 1 168 ? -4.453 -2.389 6.499 1.00 97.00 168 THR A CA 1
ATOM 1315 C C . THR A 1 168 ? -5.417 -3.093 5.528 1.00 97.00 168 THR A C 1
ATOM 1317 O O . THR A 1 168 ? -6.373 -2.453 5.090 1.00 97.00 168 THR A O 1
ATOM 1320 N N . PRO A 1 169 ? -5.225 -4.372 5.138 1.00 95.56 169 PRO A N 1
ATOM 1321 C CA . PRO A 1 169 ? -4.164 -5.315 5.521 1.00 95.56 169 PRO A CA 1
ATOM 1322 C C . PRO A 1 169 ? -2.895 -5.247 4.664 1.00 95.56 169 PRO A C 1
ATOM 1324 O O . PRO A 1 169 ? -1.965 -6.002 4.929 1.00 95.56 169 PRO A O 1
ATOM 1327 N N . ASN A 1 170 ? -2.865 -4.393 3.634 1.00 94.00 170 ASN A N 1
ATOM 1328 C CA . ASN A 1 170 ? -1.772 -4.317 2.657 1.00 94.00 170 ASN A CA 1
ATOM 1329 C C . ASN A 1 170 ? -1.497 -5.690 2.009 1.00 94.00 170 ASN A C 1
ATOM 1331 O O . ASN A 1 170 ? -0.362 -6.155 1.924 1.00 94.00 170 ASN A O 1
ATOM 1335 N N . ALA A 1 171 ? -2.580 -6.373 1.624 1.00 91.94 171 ALA A N 1
ATOM 1336 C CA . ALA A 1 171 ? -2.545 -7.692 0.999 1.00 91.94 171 ALA A CA 1
ATOM 1337 C C . ALA A 1 171 ? -2.418 -7.582 -0.524 1.00 91.94 171 ALA A C 1
ATOM 1339 O O . ALA A 1 171 ? -2.864 -6.595 -1.118 1.00 91.94 171 ALA A O 1
ATOM 1340 N N . ILE A 1 172 ? -1.883 -8.627 -1.158 1.00 89.75 172 ILE A N 1
ATOM 1341 C CA . ILE A 1 172 ? -1.957 -8.775 -2.616 1.00 89.75 172 ILE A CA 1
ATOM 1342 C C . ILE A 1 172 ? -3.315 -9.384 -2.986 1.00 89.75 172 ILE A C 1
ATOM 1344 O O . ILE A 1 172 ? -4.053 -8.851 -3.802 1.00 89.75 172 ILE A O 1
ATOM 1348 N N . SER A 1 173 ? -3.696 -10.498 -2.372 1.00 91.06 173 SER A N 1
ATOM 1349 C CA . SER A 1 173 ? -4.907 -11.245 -2.702 1.00 91.06 173 SER A CA 1
ATOM 1350 C C . SER A 1 173 ? -6.192 -10.467 -2.386 1.00 91.06 173 SER A C 1
ATOM 1352 O O . SER A 1 173 ? -6.509 -10.184 -1.229 1.00 91.06 173 SER A O 1
ATOM 1354 N N . LEU A 1 174 ? -7.006 -10.208 -3.415 1.00 92.31 174 LEU A N 1
ATOM 1355 C CA . LEU A 1 174 ? -8.335 -9.606 -3.245 1.00 92.31 174 LEU A CA 1
ATOM 1356 C C . LEU A 1 174 ? -9.317 -10.529 -2.504 1.00 92.31 174 LEU A C 1
ATOM 1358 O O . LEU A 1 174 ? -10.196 -10.048 -1.789 1.00 92.31 174 LEU A O 1
ATOM 1362 N N . ASP A 1 175 ? -9.162 -11.854 -2.611 1.00 94.38 175 ASP A N 1
ATOM 1363 C CA . ASP A 1 175 ? -9.951 -12.787 -1.795 1.00 94.38 175 ASP A CA 1
ATOM 1364 C C . ASP A 1 175 ? -9.582 -12.673 -0.312 1.00 94.38 175 ASP A C 1
ATOM 1366 O O . ASP A 1 175 ? -10.461 -12.625 0.552 1.00 94.38 175 ASP A O 1
ATOM 1370 N N . TYR A 1 176 ? -8.284 -12.545 -0.020 1.00 95.62 176 TYR A N 1
ATOM 1371 C CA . TYR A 1 176 ? -7.815 -12.303 1.337 1.00 95.62 176 TYR A CA 1
ATOM 1372 C C . TYR A 1 176 ? -8.385 -10.996 1.889 1.00 95.62 176 TYR A C 1
ATOM 1374 O O . TYR A 1 176 ? -8.937 -10.997 2.988 1.00 95.62 176 TYR A O 1
ATOM 1382 N N . LEU A 1 177 ? -8.329 -9.907 1.110 1.00 97.00 177 LEU A N 1
ATOM 1383 C CA . LEU A 1 177 ? -8.923 -8.619 1.476 1.00 97.00 177 LEU A CA 1
ATOM 1384 C C . LEU A 1 177 ? -10.409 -8.762 1.832 1.00 97.00 177 LEU A C 1
ATOM 1386 O O . LEU A 1 177 ? -10.831 -8.321 2.900 1.00 97.00 177 LEU A O 1
ATOM 1390 N N . ARG A 1 178 ? -11.199 -9.417 0.970 1.00 98.12 178 ARG A N 1
ATOM 1391 C CA . ARG A 1 178 ? -12.634 -9.647 1.200 1.00 98.12 178 ARG A CA 1
ATOM 1392 C C . ARG A 1 178 ? -12.882 -10.376 2.516 1.00 98.12 178 ARG A C 1
ATOM 1394 O O . ARG A 1 178 ? -13.735 -9.966 3.305 1.00 98.12 178 ARG A O 1
ATOM 1401 N N . ARG A 1 179 ? -12.138 -11.454 2.760 1.00 98.44 179 ARG A N 1
ATOM 1402 C CA . ARG A 1 179 ? -12.272 -12.268 3.974 1.00 98.44 179 ARG A CA 1
ATOM 1403 C C . ARG A 1 179 ? -11.822 -11.510 5.218 1.00 98.44 179 ARG A C 1
ATOM 1405 O O . ARG A 1 179 ? -12.499 -11.600 6.233 1.00 98.44 179 ARG A O 1
ATOM 1412 N N . PHE A 1 180 ? -10.751 -10.724 5.129 1.00 98.50 180 PHE A N 1
ATOM 1413 C CA . PHE A 1 180 ? -10.269 -9.884 6.225 1.00 98.50 180 PHE A CA 1
ATOM 1414 C C . PHE A 1 180 ? -11.308 -8.828 6.611 1.00 98.50 180 PHE A C 1
ATOM 1416 O O . PHE A 1 180 ? -11.680 -8.746 7.777 1.00 98.50 180 PHE A O 1
ATOM 1423 N N . LEU A 1 181 ? -11.848 -8.075 5.647 1.00 98.50 181 LEU A N 1
ATOM 1424 C CA . LEU A 1 181 ? -12.868 -7.057 5.931 1.00 98.50 181 LEU A CA 1
ATOM 1425 C C . LEU A 1 181 ? -14.163 -7.675 6.478 1.00 98.50 181 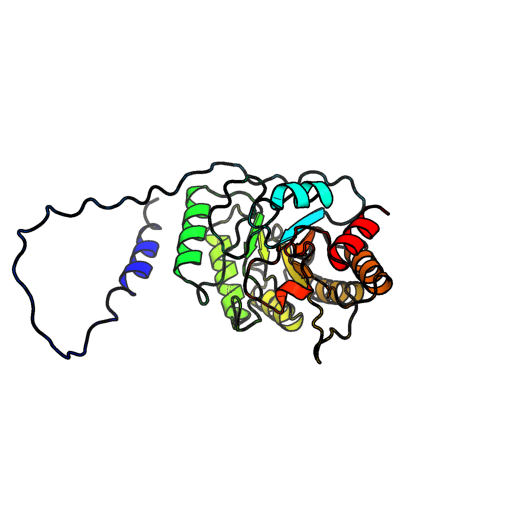LEU A C 1
ATOM 1427 O O . LEU A 1 181 ? -14.790 -7.106 7.370 1.00 98.50 181 LEU A O 1
ATOM 1431 N N . THR A 1 182 ? -14.525 -8.872 6.006 1.00 98.31 182 THR A N 1
ATOM 1432 C CA . THR A 1 182 ? -15.634 -9.653 6.579 1.00 98.31 182 THR A CA 1
ATOM 1433 C C . THR A 1 182 ? -15.347 -10.042 8.031 1.00 98.31 182 THR A C 1
ATOM 1435 O O . THR A 1 182 ? -16.217 -9.908 8.887 1.00 98.31 182 THR A O 1
ATOM 1438 N N . ALA A 1 183 ? -14.126 -10.501 8.318 1.00 98.38 183 ALA A N 1
ATOM 1439 C CA . ALA A 1 183 ? -13.708 -10.919 9.649 1.00 98.38 183 ALA A CA 1
ATOM 1440 C C . ALA A 1 183 ? -13.587 -9.748 10.629 1.00 98.38 183 ALA A C 1
ATOM 1442 O O . ALA A 1 183 ? -13.831 -9.949 11.817 1.00 98.38 183 ALA A O 1
ATOM 1443 N N . VAL A 1 184 ? -13.225 -8.544 10.168 1.00 98.25 184 VAL A N 1
ATOM 1444 C CA . VAL A 1 184 ? -13.232 -7.318 10.983 1.00 98.25 184 VAL A CA 1
ATOM 1445 C C . VAL A 1 184 ? -14.666 -6.910 11.326 1.00 98.25 184 VAL A C 1
ATOM 1447 O O . VAL A 1 184 ? -14.957 -6.687 12.502 1.00 98.25 184 VAL A O 1
ATOM 1450 N N . GLY A 1 185 ? -15.564 -6.875 10.336 1.00 97.25 185 GLY A N 1
ATOM 1451 C CA . GLY A 1 185 ? -16.963 -6.491 10.536 1.00 97.25 185 GLY A CA 1
ATOM 1452 C C . GLY A 1 185 ? -17.103 -5.096 11.154 1.00 97.25 185 GLY A C 1
ATOM 1453 O O . GLY A 1 185 ? -16.324 -4.193 10.851 1.00 97.25 185 GLY A O 1
ATOM 1454 N N . ASP A 1 186 ? -18.067 -4.933 12.058 1.00 96.38 186 ASP A N 1
ATOM 1455 C CA . ASP A 1 186 ? -18.425 -3.642 12.673 1.00 96.38 186 ASP A CA 1
ATOM 1456 C C . ASP A 1 186 ? -17.319 -3.014 13.549 1.00 96.38 186 ASP A C 1
ATOM 1458 O O . ASP A 1 186 ? -17.469 -1.889 14.022 1.00 96.38 186 ASP A O 1
ATOM 1462 N N . ASP A 1 187 ? -16.199 -3.713 13.768 1.00 97.31 187 ASP A N 1
ATOM 1463 C CA . ASP A 1 187 ? -15.032 -3.161 14.463 1.00 97.31 187 ASP A CA 1
ATOM 1464 C C . ASP A 1 187 ? -14.185 -2.222 13.577 1.00 97.31 187 ASP A C 1
ATOM 1466 O O . ASP A 1 187 ? -13.229 -1.617 14.071 1.00 97.31 187 ASP A O 1
ATOM 1470 N N . TRP A 1 188 ? -14.495 -2.097 12.279 1.00 97.94 188 TRP A N 1
ATOM 1471 C CA . TRP A 1 188 ? -13.805 -1.161 11.388 1.00 97.94 188 TRP A CA 1
ATOM 1472 C C . TRP A 1 188 ? -14.033 0.289 11.826 1.00 97.94 188 TRP A C 1
ATOM 1474 O O . TRP A 1 188 ? -15.168 0.731 12.020 1.00 97.94 188 TRP A O 1
ATOM 1484 N N . ARG A 1 189 ? -12.955 1.069 11.954 1.00 95.12 189 ARG A N 1
ATOM 1485 C CA . ARG A 1 189 ? -13.069 2.484 12.330 1.00 95.12 189 ARG A CA 1
ATOM 1486 C C . ARG A 1 189 ? -13.197 3.373 11.091 1.00 95.12 189 ARG A C 1
ATOM 1488 O O . ARG A 1 189 ? -12.367 3.257 10.193 1.00 95.12 189 ARG A O 1
ATOM 1495 N N . PRO A 1 190 ? -14.118 4.355 11.073 1.00 90.88 190 PRO A N 1
ATOM 1496 C CA . PRO A 1 190 ? -14.317 5.240 9.918 1.00 90.88 190 PRO A CA 1
ATOM 1497 C C . PRO A 1 190 ? -13.079 6.032 9.474 1.00 90.88 190 PRO A C 1
ATOM 1499 O O . PRO A 1 190 ? -12.992 6.455 8.328 1.00 90.88 190 PRO A O 1
ATOM 1502 N N . GLN A 1 191 ? -12.132 6.267 10.385 1.00 87.88 191 GLN A N 1
ATOM 1503 C CA . GLN A 1 191 ? -10.888 6.975 10.086 1.00 87.88 191 GLN A CA 1
ATOM 1504 C C . GLN A 1 191 ? -9.823 6.093 9.422 1.00 87.88 191 GLN A C 1
ATOM 1506 O O . GLN A 1 191 ? -8.908 6.639 8.818 1.00 87.88 191 GLN A O 1
ATOM 1511 N N . ASP A 1 192 ? -9.910 4.767 9.537 1.00 95.44 192 ASP A N 1
ATOM 1512 C CA . ASP A 1 192 ? -8.891 3.855 9.015 1.00 95.44 192 ASP A CA 1
ATOM 1513 C C . ASP A 1 192 ? -9.015 3.690 7.490 1.00 95.44 192 ASP A C 1
ATOM 1515 O O . ASP A 1 192 ? -10.027 4.027 6.870 1.00 95.44 192 ASP A O 1
ATOM 1519 N N . ARG A 1 193 ? -7.936 3.215 6.871 1.00 95.31 193 ARG A N 1
ATOM 1520 C CA . ARG A 1 193 ? -7.748 3.096 5.425 1.00 95.31 193 ARG A CA 1
ATOM 1521 C C . ARG A 1 193 ? -7.542 1.647 5.032 1.00 95.31 193 ARG A C 1
ATOM 1523 O O . ARG A 1 193 ? -6.889 0.879 5.741 1.00 95.31 193 ARG A O 1
ATOM 1530 N N . VAL A 1 194 ? -8.053 1.288 3.862 1.00 97.50 194 VAL A N 1
ATOM 1531 C CA . VAL A 1 194 ? -7.807 -0.032 3.285 1.00 97.50 194 VAL A CA 1
ATOM 1532 C C . VAL A 1 194 ? -6.525 0.027 2.465 1.00 97.50 194 VAL A C 1
ATOM 1534 O O . VAL A 1 194 ? -6.410 0.863 1.576 1.00 97.50 194 VAL A O 1
ATOM 1537 N N . GLY A 1 195 ? -5.570 -0.850 2.756 1.00 96.00 195 GLY A N 1
ATOM 1538 C CA . GLY A 1 195 ? -4.312 -0.964 2.014 1.00 96.00 195 GLY A CA 1
ATOM 1539 C C . GLY A 1 195 ? -4.265 -2.203 1.126 1.00 96.00 195 GLY A C 1
ATOM 1540 O O . GLY A 1 195 ? -4.664 -3.287 1.565 1.00 96.00 195 GLY A O 1
ATOM 1541 N N . ILE A 1 196 ? -3.741 -2.058 -0.093 1.00 94.69 196 ILE A N 1
ATOM 1542 C CA . ILE A 1 196 ? -3.492 -3.151 -1.046 1.00 94.69 196 ILE A CA 1
ATOM 1543 C C . ILE A 1 196 ? -2.108 -3.037 -1.691 1.00 94.69 196 ILE A C 1
ATOM 1545 O O . ILE A 1 196 ? -1.589 -1.938 -1.888 1.00 94.69 196 ILE A O 1
ATOM 1549 N N . HIS A 1 197 ? -1.538 -4.179 -2.069 1.00 90.62 197 HIS A N 1
ATOM 1550 C CA . HIS A 1 197 ? -0.319 -4.267 -2.871 1.00 90.62 197 HIS A CA 1
ATOM 1551 C C . HIS A 1 197 ? -0.672 -4.704 -4.293 1.00 90.62 197 HIS A C 1
ATOM 1553 O O . HIS A 1 197 ? -1.471 -5.622 -4.492 1.00 90.62 197 HIS A O 1
ATOM 1559 N N . ILE A 1 198 ? -0.068 -4.065 -5.296 1.00 87.94 198 ILE A N 1
ATOM 1560 C CA . ILE A 1 198 ? -0.262 -4.423 -6.705 1.00 87.94 198 ILE A CA 1
ATOM 1561 C C . ILE A 1 198 ? 1.093 -4.777 -7.308 1.00 87.94 198 ILE A C 1
ATOM 1563 O O . ILE A 1 198 ? 1.929 -3.917 -7.588 1.00 87.94 198 ILE A O 1
ATOM 1567 N N . TYR A 1 199 ? 1.297 -6.069 -7.548 1.00 75.50 199 TYR A N 1
ATOM 1568 C CA . TYR A 1 199 ? 2.536 -6.586 -8.107 1.00 75.50 199 TYR A CA 1
ATOM 1569 C C . TYR A 1 199 ? 2.306 -7.427 -9.346 1.00 75.50 199 TYR A C 1
ATOM 1571 O O . TYR A 1 199 ? 1.586 -8.418 -9.310 1.00 75.50 199 TYR A O 1
ATOM 1579 N N . GLN A 1 200 ? 3.018 -7.095 -10.422 1.00 64.56 200 GLN A N 1
ATOM 1580 C CA . GLN A 1 200 ? 3.030 -7.882 -11.650 1.00 64.56 200 GLN A CA 1
ATOM 1581 C C . GLN A 1 200 ? 4.346 -8.669 -11.718 1.00 64.56 200 GLN A C 1
ATOM 1583 O O . GLN A 1 200 ? 5.438 -8.098 -11.681 1.00 64.56 200 GLN A O 1
ATOM 1588 N N . THR A 1 201 ? 4.289 -10.005 -11.659 1.00 50.25 201 THR A N 1
ATOM 1589 C CA . THR A 1 201 ? 5.491 -10.861 -11.762 1.00 50.25 201 THR A CA 1
ATOM 1590 C C . THR A 1 201 ? 5.696 -11.312 -13.210 1.00 50.25 201 THR A C 1
ATOM 1592 O O . THR A 1 201 ? 4.737 -11.632 -13.903 1.00 50.25 201 THR A O 1
ATOM 1595 N N . ASN A 1 202 ? 6.946 -11.374 -13.675 1.00 38.28 202 ASN A N 1
ATOM 1596 C CA . ASN A 1 202 ? 7.293 -12.095 -14.901 1.00 38.28 202 ASN A CA 1
ATOM 1597 C C . ASN A 1 202 ? 7.572 -13.565 -14.552 1.00 38.28 202 ASN A C 1
ATOM 1599 O O . ASN A 1 202 ? 8.424 -13.842 -13.709 1.00 38.28 202 ASN A O 1
ATOM 1603 N N . GLY A 1 203 ? 6.889 -14.489 -15.235 1.00 40.19 203 GLY A N 1
ATOM 1604 C CA . GLY A 1 203 ? 7.067 -15.940 -15.093 1.00 40.19 203 GLY A CA 1
ATOM 1605 C C . GLY A 1 203 ? 5.816 -16.647 -14.574 1.00 40.19 203 GLY A C 1
ATOM 1606 O O . GLY A 1 203 ? 5.710 -16.926 -13.387 1.00 40.19 203 GLY A O 1
ATOM 1607 N N . GLY A 1 204 ? 4.856 -16.929 -15.460 1.00 35.94 204 GLY A N 1
ATOM 1608 C CA . GLY A 1 204 ? 3.667 -17.750 -15.166 1.00 35.94 204 GLY A CA 1
ATOM 1609 C C . GLY A 1 204 ? 2.599 -17.114 -14.263 1.00 35.94 204 GLY A C 1
ATOM 1610 O O . GLY A 1 204 ? 1.459 -17.561 -14.293 1.00 35.94 204 GLY A O 1
ATOM 1611 N N . TYR A 1 205 ? 2.942 -16.049 -13.534 1.00 38.97 205 TYR A N 1
ATOM 1612 C CA . TYR A 1 205 ? 2.056 -15.283 -12.648 1.00 38.97 205 TYR A CA 1
ATOM 1613 C C . TYR A 1 205 ? 2.057 -13.784 -12.998 1.00 38.97 205 TYR A C 1
ATOM 1615 O O . TYR A 1 205 ? 1.946 -12.915 -12.126 1.00 38.97 205 TYR A O 1
ATOM 1623 N N . ALA A 1 206 ? 2.201 -13.468 -14.291 1.00 37.09 206 ALA A N 1
ATOM 1624 C CA . ALA A 1 206 ? 1.831 -12.152 -14.793 1.00 37.09 206 ALA A CA 1
ATOM 1625 C C . ALA A 1 206 ? 0.360 -11.943 -14.442 1.00 37.09 206 ALA A C 1
ATOM 1627 O O . ALA A 1 206 ? -0.483 -12.775 -14.783 1.00 37.09 206 ALA A O 1
ATOM 1628 N N . VAL A 1 207 ? 0.067 -10.882 -13.695 1.00 48.47 207 VAL A N 1
ATOM 1629 C CA . VAL A 1 207 ? -1.307 -10.535 -13.346 1.00 48.47 207 VAL A CA 1
ATOM 1630 C C . VAL A 1 207 ? -2.077 -10.428 -14.652 1.00 48.47 207 VAL A C 1
ATOM 1632 O O . VAL A 1 207 ? -1.728 -9.650 -15.534 1.00 48.47 207 VAL A O 1
ATOM 1635 N N . SER A 1 208 ? -3.129 -11.224 -14.780 1.00 52.72 208 SER A N 1
ATOM 1636 C CA . SER A 1 208 ? -4.037 -11.243 -15.925 1.00 52.72 208 SER A CA 1
ATOM 1637 C C . SER A 1 208 ? -4.907 -9.980 -16.029 1.00 52.72 208 SER A C 1
ATOM 1639 O O . SER A 1 208 ? -5.934 -10.018 -16.697 1.00 52.72 208 SER A O 1
ATOM 1641 N N . ARG A 1 209 ? -4.576 -8.911 -15.290 1.00 71.62 209 ARG A N 1
ATOM 1642 C CA . ARG A 1 209 ? -5.418 -7.733 -15.042 1.00 71.62 209 ARG A CA 1
ATOM 1643 C C . ARG A 1 209 ? -4.569 -6.474 -14.892 1.00 71.62 209 ARG A C 1
ATOM 1645 O O . ARG A 1 209 ? -3.514 -6.490 -14.251 1.00 71.62 209 ARG A O 1
ATOM 1652 N N . TRP A 1 210 ? -5.055 -5.391 -15.479 1.00 84.94 210 TRP A N 1
ATOM 1653 C CA . TRP A 1 210 ? -4.462 -4.061 -15.376 1.00 84.94 210 TRP A CA 1
ATOM 1654 C C . TRP A 1 210 ? -4.804 -3.405 -14.023 1.00 84.94 210 TRP A C 1
ATOM 1656 O O . TRP A 1 210 ? -5.796 -3.797 -13.396 1.00 84.94 210 TRP A O 1
ATOM 1666 N N . PRO A 1 211 ? -4.005 -2.438 -13.525 1.00 87.94 211 PRO A N 1
ATOM 1667 C CA . PRO A 1 211 ? -4.210 -1.862 -12.196 1.00 87.94 211 PRO A CA 1
ATOM 1668 C C . PRO A 1 211 ? -5.582 -1.194 -12.048 1.00 87.94 211 PRO A C 1
ATOM 1670 O O . PRO A 1 211 ? -6.180 -1.315 -10.981 1.00 87.94 211 PRO A O 1
ATOM 1673 N N . GLY A 1 212 ? -6.135 -0.586 -13.106 1.00 88.44 212 GLY A N 1
ATOM 1674 C CA . GLY A 1 212 ? -7.480 -0.005 -13.060 1.00 88.44 212 GLY A CA 1
ATOM 1675 C C . GLY A 1 212 ? -8.571 -1.040 -12.750 1.00 88.44 212 GLY A C 1
ATOM 1676 O O . GLY A 1 212 ? -9.423 -0.810 -11.891 1.00 88.44 212 GLY A O 1
ATOM 1677 N N . GLU A 1 213 ? -8.516 -2.216 -13.384 1.00 87.62 213 GLU A N 1
ATOM 1678 C CA . GLU A 1 213 ? -9.453 -3.323 -13.127 1.00 87.62 213 GLU A CA 1
ATOM 1679 C C . GLU A 1 213 ? -9.296 -3.882 -11.708 1.00 87.62 213 GLU A C 1
ATOM 1681 O O . GLU A 1 213 ? -10.281 -4.155 -11.021 1.00 87.62 213 GLU A O 1
ATOM 1686 N N . TRP A 1 214 ? -8.049 -4.031 -11.259 1.00 88.44 214 TRP A N 1
ATOM 1687 C CA . TRP A 1 214 ? -7.727 -4.521 -9.921 1.00 88.44 214 TRP A CA 1
ATOM 1688 C C . TRP A 1 214 ? -8.266 -3.596 -8.829 1.00 88.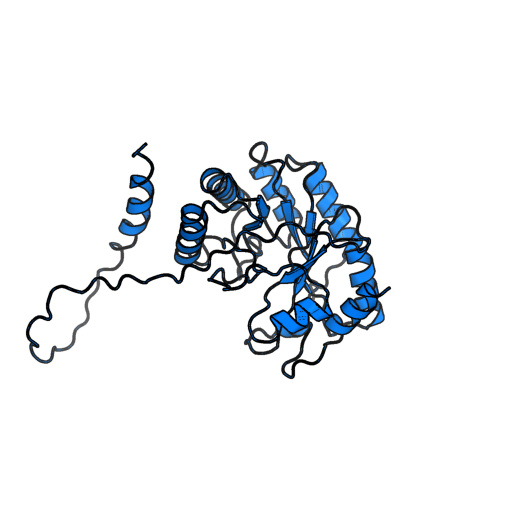44 214 TRP A C 1
ATOM 1690 O O . TRP A 1 214 ? -8.900 -4.045 -7.874 1.00 88.44 214 TRP A O 1
ATOM 1700 N N . ILE A 1 215 ? -8.049 -2.291 -8.997 1.00 92.19 215 ILE A N 1
ATOM 1701 C CA . ILE A 1 215 ? -8.530 -1.258 -8.081 1.00 92.19 215 ILE A CA 1
ATOM 1702 C C . ILE A 1 215 ? -10.055 -1.215 -8.080 1.00 92.19 215 ILE A C 1
ATOM 1704 O O . ILE A 1 215 ? -10.652 -1.146 -7.008 1.00 92.19 215 ILE A O 1
ATOM 1708 N N . ALA A 1 216 ? -10.702 -1.316 -9.244 1.00 92.88 216 ALA A N 1
ATOM 1709 C CA . ALA A 1 216 ? -12.158 -1.348 -9.324 1.00 92.88 216 ALA A CA 1
ATOM 1710 C C . ALA A 1 216 ? -12.757 -2.522 -8.527 1.00 92.88 216 ALA A C 1
ATOM 1712 O O . ALA A 1 216 ? -13.724 -2.330 -7.788 1.00 92.88 216 ALA A O 1
ATOM 1713 N N . GLU A 1 217 ? -12.170 -3.720 -8.615 1.00 93.25 217 GLU A N 1
ATOM 1714 C CA . GLU A 1 217 ? -12.618 -4.868 -7.816 1.00 93.25 217 GLU A CA 1
ATOM 1715 C C . GLU A 1 217 ? -12.326 -4.680 -6.320 1.00 93.25 217 GLU A C 1
ATOM 1717 O O . GLU A 1 217 ? -13.202 -4.934 -5.489 1.00 93.25 217 GLU A O 1
ATOM 1722 N N . ALA A 1 218 ? -11.139 -4.182 -5.957 1.00 94.75 218 ALA A N 1
ATOM 1723 C CA . ALA A 1 218 ? -10.815 -3.864 -4.567 1.00 94.75 218 ALA A CA 1
ATOM 1724 C C . ALA A 1 218 ? -11.824 -2.869 -3.971 1.00 94.75 218 ALA A C 1
ATOM 1726 O O . ALA A 1 218 ? -12.340 -3.093 -2.878 1.00 94.75 218 ALA A O 1
ATOM 1727 N N . ARG A 1 219 ? -12.186 -1.814 -4.714 1.00 95.31 219 ARG A N 1
ATOM 1728 C CA . ARG A 1 219 ? -13.218 -0.850 -4.308 1.00 95.31 219 ARG A CA 1
ATOM 1729 C C . ARG A 1 219 ? -14.572 -1.521 -4.103 1.00 95.31 219 ARG A C 1
ATOM 1731 O O . ARG A 1 219 ? -15.198 -1.274 -3.082 1.00 95.31 219 ARG A O 1
ATOM 1738 N N . GLN A 1 220 ? -15.011 -2.394 -5.011 1.00 96.75 220 GLN A N 1
ATOM 1739 C CA . GLN A 1 220 ? -16.272 -3.129 -4.833 1.00 96.75 220 GLN A CA 1
ATOM 1740 C C . GLN A 1 220 ? -16.276 -3.966 -3.550 1.00 96.75 220 GLN A C 1
ATOM 1742 O O . GLN A 1 220 ? -17.291 -4.023 -2.859 1.00 96.75 220 GLN A O 1
ATOM 1747 N N . ILE A 1 221 ? -15.145 -4.589 -3.209 1.00 97.56 221 ILE A N 1
ATOM 1748 C CA . ILE A 1 221 ? -14.993 -5.339 -1.959 1.00 97.56 221 ILE A CA 1
ATOM 1749 C C . ILE A 1 221 ? -15.111 -4.408 -0.743 1.00 97.56 221 ILE A C 1
ATOM 1751 O O . ILE A 1 221 ? -15.823 -4.744 0.200 1.00 97.56 221 ILE A O 1
ATOM 1755 N N . VAL A 1 222 ? -14.449 -3.246 -0.771 1.00 97.12 222 VAL A N 1
ATOM 1756 C CA . VAL A 1 222 ? -14.507 -2.252 0.314 1.00 97.12 222 VAL A CA 1
ATOM 1757 C C . VAL A 1 222 ? -15.931 -1.727 0.507 1.00 97.12 222 VAL A C 1
ATOM 1759 O O . VAL A 1 222 ? -16.441 -1.777 1.625 1.00 97.12 222 VAL A O 1
ATOM 1762 N N . GLU A 1 223 ? -16.605 -1.309 -0.568 1.00 96.88 223 GLU A N 1
ATOM 1763 C CA . GLU A 1 223 ? -17.980 -0.781 -0.519 1.00 96.88 223 GLU A CA 1
ATOM 1764 C C . GLU A 1 223 ? -19.017 -1.820 -0.069 1.00 96.88 223 GLU A C 1
ATOM 1766 O O . GLU A 1 223 ? -20.037 -1.467 0.516 1.00 96.88 223 GLU A O 1
ATOM 1771 N N . ALA A 1 224 ? -18.768 -3.108 -0.315 1.00 97.19 224 ALA A N 1
ATOM 1772 C CA . ALA A 1 224 ? -19.639 -4.197 0.125 1.00 97.19 224 ALA A CA 1
ATOM 1773 C C . ALA A 1 224 ? -19.370 -4.661 1.572 1.00 97.19 224 ALA A C 1
ATOM 1775 O O . ALA A 1 224 ? -19.963 -5.645 2.017 1.00 97.19 224 ALA A O 1
ATOM 1776 N N . SER A 1 225 ? -18.462 -4.000 2.297 1.00 96.50 225 SER A N 1
ATOM 1777 C CA . SER A 1 225 ? -18.015 -4.399 3.635 1.00 96.50 225 SER A CA 1
ATOM 1778 C C . SER A 1 225 ? -18.331 -3.345 4.702 1.00 96.50 225 SER A C 1
ATOM 1780 O O . SER A 1 225 ? -18.809 -2.254 4.403 1.00 96.50 225 SER A O 1
ATOM 1782 N N . ALA A 1 226 ? -17.998 -3.639 5.962 1.00 92.69 226 ALA A N 1
ATOM 1783 C CA . ALA A 1 226 ? -18.061 -2.659 7.050 1.00 92.69 226 ALA A CA 1
ATOM 1784 C C . ALA A 1 226 ? -17.100 -1.464 6.863 1.00 92.69 226 ALA A C 1
ATOM 1786 O O . ALA A 1 226 ? -17.251 -0.441 7.525 1.00 92.69 226 ALA A O 1
ATOM 1787 N N . ALA A 1 227 ? -16.143 -1.570 5.935 1.00 96.00 227 ALA A N 1
ATOM 1788 C CA . ALA A 1 227 ? -15.258 -0.485 5.530 1.00 96.00 227 ALA A CA 1
ATOM 1789 C C . ALA A 1 227 ? -15.835 0.383 4.394 1.00 96.00 227 ALA A C 1
ATOM 1791 O O . ALA A 1 227 ? -15.083 1.117 3.755 1.00 96.00 227 ALA A O 1
ATOM 1792 N N . ALA A 1 228 ? -17.143 0.317 4.113 1.00 95.38 228 ALA A N 1
ATOM 1793 C CA . ALA A 1 228 ? -17.779 1.177 3.117 1.00 95.38 228 ALA A CA 1
ATOM 1794 C C . ALA A 1 228 ? -17.479 2.663 3.393 1.00 95.38 228 ALA A C 1
ATOM 1796 O O . ALA A 1 228 ? -17.579 3.140 4.525 1.00 95.38 228 ALA A O 1
ATOM 1797 N N . GLY A 1 229 ? -17.072 3.394 2.353 1.00 88.50 229 GLY A N 1
ATOM 1798 C CA . GLY A 1 229 ? -16.593 4.774 2.472 1.00 88.50 229 GLY A CA 1
ATOM 1799 C C . GLY A 1 229 ? -15.141 4.946 2.947 1.00 88.50 229 GLY A C 1
ATOM 1800 O O . GLY A 1 229 ? -14.650 6.074 2.932 1.00 88.50 229 GLY A O 1
ATOM 1801 N N . ALA A 1 230 ? -14.421 3.879 3.315 1.00 91.25 230 ALA A N 1
ATOM 1802 C CA . ALA A 1 230 ? -12.990 3.972 3.593 1.00 91.25 230 ALA A CA 1
ATOM 1803 C C . ALA A 1 230 ? -12.209 4.361 2.325 1.00 91.25 230 ALA A C 1
ATOM 1805 O O . ALA A 1 230 ? -12.505 3.926 1.202 1.00 91.25 230 ALA A O 1
ATOM 1806 N N . ALA A 1 231 ? -11.175 5.182 2.499 1.00 90.44 231 ALA A N 1
ATOM 1807 C CA . ALA A 1 231 ? -10.243 5.462 1.417 1.00 90.44 231 ALA A CA 1
ATOM 1808 C C . ALA A 1 231 ? -9.316 4.259 1.178 1.00 90.44 231 ALA A C 1
ATOM 1810 O O . ALA A 1 231 ? -8.939 3.539 2.109 1.00 90.44 231 ALA A O 1
ATOM 1811 N N . LEU A 1 232 ? -8.994 4.038 -0.098 1.00 92.50 232 LEU A N 1
ATOM 1812 C CA . LEU A 1 232 ? -8.164 2.933 -0.565 1.00 92.50 232 LEU A CA 1
ATOM 1813 C C . LEU A 1 232 ? -6.761 3.457 -0.875 1.00 92.50 232 LEU A C 1
ATOM 1815 O O . LEU A 1 232 ? -6.601 4.491 -1.526 1.00 92.50 232 LEU A O 1
ATOM 1819 N N . TRP A 1 233 ? -5.757 2.739 -0.391 1.00 93.94 233 TRP A N 1
ATOM 1820 C CA . TRP A 1 233 ? -4.344 3.013 -0.599 1.00 93.94 233 TRP A CA 1
ATOM 1821 C C . TRP A 1 233 ? -3.737 1.870 -1.398 1.00 93.94 233 TRP A C 1
ATOM 1823 O O . TRP A 1 233 ? -3.860 0.704 -1.017 1.00 93.94 233 TRP A O 1
ATOM 1833 N N . VAL A 1 234 ? -3.025 2.205 -2.469 1.00 93.44 234 VAL A N 1
ATOM 1834 C CA . VAL A 1 234 ? -2.074 1.273 -3.074 1.00 93.44 234 VAL A CA 1
ATOM 1835 C C . VAL A 1 234 ? -0.774 1.446 -2.306 1.00 93.44 234 VAL A C 1
ATOM 1837 O O . VAL A 1 234 ? 0.056 2.278 -2.656 1.00 93.44 234 VAL A O 1
ATOM 1840 N N . SER A 1 235 ? -0.633 0.722 -1.197 1.00 91.06 235 SER A N 1
ATOM 1841 C CA . SER A 1 235 ? 0.505 0.877 -0.289 1.00 91.06 235 SER A CA 1
ATOM 1842 C C . SER A 1 235 ? 1.794 0.308 -0.870 1.00 91.06 235 SER A C 1
ATOM 1844 O O . SER A 1 235 ? 2.859 0.656 -0.390 1.00 91.06 235 SER A O 1
ATOM 1846 N N . GLU A 1 236 ? 1.740 -0.497 -1.928 1.00 88.75 236 GLU A N 1
ATOM 1847 C CA . GLU A 1 236 ? 2.949 -0.909 -2.633 1.00 88.75 236 GLU A CA 1
ATOM 1848 C C . GLU A 1 236 ? 2.663 -1.240 -4.095 1.00 88.75 236 GLU A C 1
ATOM 1850 O O . GLU A 1 236 ? 1.709 -1.958 -4.412 1.00 88.75 236 GLU A O 1
ATOM 1855 N N . VAL A 1 237 ? 3.502 -0.725 -4.995 1.00 87.56 237 VAL A N 1
ATOM 1856 C CA . VAL A 1 237 ? 3.425 -1.026 -6.423 1.00 87.56 237 VAL A CA 1
ATOM 1857 C C . VAL A 1 237 ? 4.803 -1.109 -7.071 1.00 87.56 237 VAL A C 1
ATOM 1859 O O . VAL A 1 237 ? 5.695 -0.312 -6.782 1.00 87.56 237 VAL A O 1
ATOM 1862 N N . GLY A 1 238 ? 4.959 -2.050 -8.002 1.00 81.44 238 GLY A N 1
ATOM 1863 C CA . GLY A 1 238 ? 6.180 -2.193 -8.793 1.00 81.44 238 GLY A CA 1
ATOM 1864 C C . GLY A 1 238 ? 5.978 -3.106 -10.005 1.00 81.44 238 GLY A C 1
ATOM 1865 O O . GLY A 1 238 ? 6.090 -4.330 -9.850 1.00 81.44 238 GLY A O 1
ATOM 1866 N N . PRO A 1 239 ? 5.664 -2.566 -11.199 1.00 84.62 239 PRO A N 1
ATOM 1867 C CA . PRO A 1 239 ? 5.694 -3.343 -12.433 1.00 84.62 239 PRO A CA 1
ATOM 1868 C C . PRO A 1 239 ? 7.138 -3.745 -12.773 1.00 84.62 239 PRO A C 1
ATOM 1870 O O . PRO A 1 239 ? 8.107 -3.257 -12.190 1.00 84.62 239 PRO A O 1
ATOM 1873 N N . SER A 1 240 ? 7.303 -4.699 -13.688 1.00 83.12 240 SER A N 1
ATOM 1874 C CA . SER A 1 240 ? 8.638 -5.185 -14.037 1.00 83.12 240 SER A CA 1
ATOM 1875 C C . SER A 1 240 ? 9.353 -4.228 -14.995 1.00 83.12 240 SER A C 1
ATOM 1877 O O . SER A 1 240 ? 8.834 -3.916 -16.057 1.00 83.12 240 SER A O 1
ATOM 1879 N N . ASN A 1 241 ? 10.604 -3.891 -14.689 1.00 84.38 241 ASN A N 1
ATOM 1880 C CA . ASN A 1 241 ? 11.557 -3.189 -15.554 1.00 84.38 241 ASN A CA 1
ATOM 1881 C C . ASN A 1 241 ? 11.811 -3.888 -16.903 1.00 84.38 241 ASN A C 1
ATOM 1883 O O . ASN A 1 241 ? 12.389 -3.277 -17.796 1.00 84.38 241 ASN A O 1
ATOM 1887 N N . ASP A 1 242 ? 11.402 -5.151 -17.058 1.00 83.88 242 ASP A N 1
ATOM 1888 C CA . ASP A 1 242 ? 11.494 -5.891 -18.322 1.00 83.88 242 ASP A CA 1
ATOM 1889 C C . ASP A 1 242 ? 10.380 -5.489 -19.317 1.00 83.88 242 ASP A C 1
ATOM 1891 O O . ASP A 1 242 ? 10.382 -5.944 -20.462 1.00 83.88 242 ASP A O 1
ATOM 1895 N N . TRP A 1 243 ? 9.378 -4.719 -18.881 1.00 85.12 243 TRP A N 1
ATOM 1896 C CA . TRP A 1 243 ? 8.230 -4.346 -19.706 1.00 85.12 243 TRP A CA 1
ATOM 1897 C C . TRP A 1 243 ? 8.565 -3.221 -20.694 1.00 85.12 243 TRP A C 1
ATOM 1899 O O . TRP A 1 243 ? 9.402 -2.365 -20.399 1.00 85.12 243 TRP A O 1
ATOM 1909 N N . PRO A 1 244 ? 7.898 -3.173 -21.863 1.00 89.19 244 PRO A N 1
ATOM 1910 C CA . PRO A 1 244 ? 8.002 -2.035 -22.768 1.00 89.19 244 PRO A CA 1
ATOM 1911 C C . PRO A 1 244 ? 7.596 -0.721 -22.088 1.00 89.19 244 PRO A C 1
ATOM 1913 O O . PRO A 1 244 ? 6.631 -0.679 -21.327 1.00 89.19 244 PR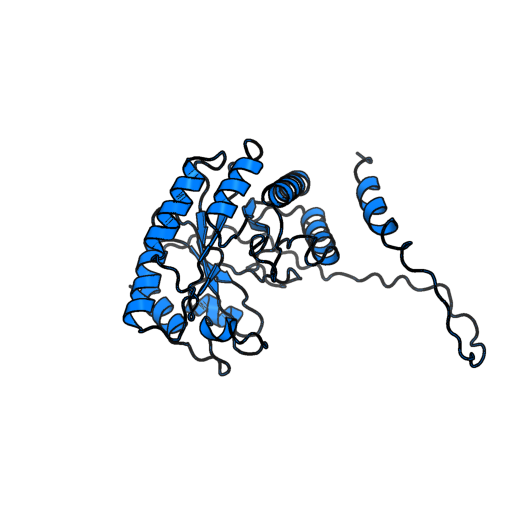O A O 1
ATOM 1916 N N . MET A 1 245 ? 8.276 0.380 -22.430 1.00 91.75 245 MET A N 1
ATOM 1917 C CA . MET A 1 245 ? 7.997 1.711 -21.867 1.00 91.75 245 MET A CA 1
ATOM 1918 C C . MET A 1 245 ? 6.521 2.122 -22.009 1.00 91.75 245 MET A C 1
ATOM 1920 O O . MET A 1 245 ? 5.941 2.649 -21.068 1.00 91.75 245 MET A O 1
ATOM 1924 N N . ALA A 1 246 ? 5.886 1.833 -23.150 1.00 90.50 246 ALA A N 1
ATOM 1925 C CA . ALA A 1 246 ? 4.470 2.143 -23.362 1.00 90.50 246 ALA A CA 1
ATOM 1926 C C . ALA A 1 246 ? 3.541 1.401 -22.381 1.00 90.50 246 ALA A C 1
ATOM 1928 O O . ALA A 1 246 ? 2.570 1.984 -21.903 1.00 90.50 246 ALA A O 1
ATOM 1929 N N . ASP A 1 247 ? 3.856 0.147 -22.044 1.00 90.12 247 ASP A N 1
ATOM 1930 C CA . ASP A 1 247 ? 3.073 -0.641 -21.087 1.00 90.12 247 ASP A CA 1
ATOM 1931 C C . ASP A 1 247 ? 3.299 -0.154 -19.653 1.00 90.12 247 ASP A C 1
ATOM 1933 O O . ASP A 1 247 ? 2.352 -0.093 -18.871 1.00 90.12 247 ASP A O 1
ATOM 1937 N N . LEU A 1 248 ? 4.531 0.247 -19.315 1.00 90.06 248 LEU A N 1
ATOM 1938 C CA . LEU A 1 248 ? 4.849 0.869 -18.026 1.00 90.06 248 LEU A CA 1
ATOM 1939 C C . LEU A 1 248 ? 4.122 2.209 -17.849 1.00 90.06 248 LEU A C 1
ATOM 1941 O O . LEU A 1 248 ? 3.510 2.438 -16.809 1.00 90.06 248 LEU A O 1
ATOM 1945 N N . MET A 1 249 ? 4.144 3.078 -18.863 1.00 92.62 249 MET A N 1
ATOM 1946 C CA . MET A 1 249 ? 3.433 4.360 -18.826 1.00 92.62 249 MET A CA 1
ATOM 1947 C C . MET A 1 249 ? 1.927 4.151 -18.690 1.00 92.62 249 MET A C 1
ATOM 1949 O O . MET A 1 249 ? 1.321 4.709 -17.779 1.00 92.62 249 MET A O 1
ATOM 1953 N N . ARG A 1 250 ? 1.338 3.269 -19.509 1.00 91.50 250 ARG A N 1
ATOM 1954 C CA . ARG A 1 250 ? -0.078 2.902 -19.397 1.00 91.50 250 ARG A CA 1
ATOM 1955 C C . ARG A 1 250 ? -0.419 2.369 -18.004 1.00 91.50 250 ARG A C 1
ATOM 1957 O O . ARG A 1 250 ? -1.450 2.731 -17.444 1.00 91.50 250 ARG A O 1
ATOM 1964 N N . TYR A 1 251 ? 0.426 1.504 -17.444 1.00 91.38 251 TYR A N 1
ATOM 1965 C CA . TYR A 1 251 ? 0.227 0.955 -16.105 1.00 91.38 251 TYR A CA 1
ATOM 1966 C C . TYR A 1 251 ? 0.106 2.072 -15.060 1.00 91.38 251 TYR A C 1
ATOM 1968 O O . TYR A 1 251 ? -0.821 2.067 -14.250 1.00 91.38 251 TYR A O 1
ATOM 1976 N N . TYR A 1 252 ? 1.013 3.050 -15.093 1.00 92.06 252 TYR A N 1
ATOM 1977 C CA . TYR A 1 252 ? 0.976 4.176 -14.164 1.00 92.06 252 TYR A CA 1
ATOM 1978 C C . TYR A 1 252 ? -0.151 5.164 -14.450 1.00 92.06 252 TYR A C 1
ATOM 1980 O O . TYR A 1 252 ? -0.719 5.701 -13.504 1.00 92.06 252 TYR A O 1
ATOM 1988 N N . GLU A 1 253 ? -0.515 5.373 -15.713 1.00 92.75 253 GLU A N 1
ATOM 1989 C CA . GLU A 1 253 ? -1.667 6.197 -16.088 1.00 92.75 253 GLU A CA 1
ATOM 1990 C C . GLU A 1 253 ? -2.958 5.606 -15.519 1.00 92.75 253 GLU A C 1
ATOM 1992 O O . GLU A 1 253 ? -3.740 6.323 -14.898 1.00 92.75 253 GLU A O 1
ATOM 1997 N N . GLU A 1 254 ? -3.174 4.298 -15.671 1.00 91.94 254 GLU A N 1
ATOM 1998 C CA . GLU A 1 254 ? -4.336 3.620 -15.094 1.00 91.94 254 GLU A CA 1
ATOM 1999 C C . GLU A 1 254 ? -4.319 3.657 -13.559 1.00 91.94 254 GLU A C 1
ATOM 2001 O O . GLU A 1 254 ? -5.368 3.827 -12.942 1.00 91.94 254 GLU A O 1
ATOM 2006 N N . LEU A 1 255 ? -3.142 3.526 -12.940 1.00 91.56 255 LEU A N 1
ATOM 2007 C CA . LEU A 1 255 ? -2.976 3.576 -11.488 1.00 91.56 255 LEU A CA 1
ATOM 2008 C C . LEU A 1 255 ? -3.285 4.964 -10.904 1.00 91.56 255 LEU A C 1
ATOM 2010 O O . LEU A 1 255 ? -4.038 5.064 -9.938 1.00 91.56 255 LEU A O 1
ATOM 2014 N N . LEU A 1 256 ? -2.705 6.025 -11.472 1.00 90.81 256 LEU A N 1
ATOM 2015 C CA . LEU A 1 256 ? -2.832 7.397 -10.966 1.00 90.81 256 LEU A CA 1
ATOM 2016 C C . LEU A 1 256 ? -4.194 8.023 -11.293 1.00 90.81 256 LEU A C 1
ATOM 2018 O O . LEU A 1 256 ? -4.651 8.898 -10.566 1.00 90.81 256 LEU A O 1
ATOM 2022 N N . ASN A 1 257 ? -4.872 7.552 -12.342 1.00 89.62 257 ASN A N 1
ATOM 2023 C CA . ASN A 1 257 ? -6.223 8.000 -12.687 1.00 89.62 257 ASN A CA 1
ATOM 2024 C C . ASN A 1 257 ? -7.331 7.109 -12.100 1.00 89.62 257 ASN A C 1
ATOM 2026 O O . ASN A 1 257 ? -8.515 7.351 -12.358 1.00 89.62 257 ASN A O 1
ATOM 2030 N N . ALA A 1 258 ? -6.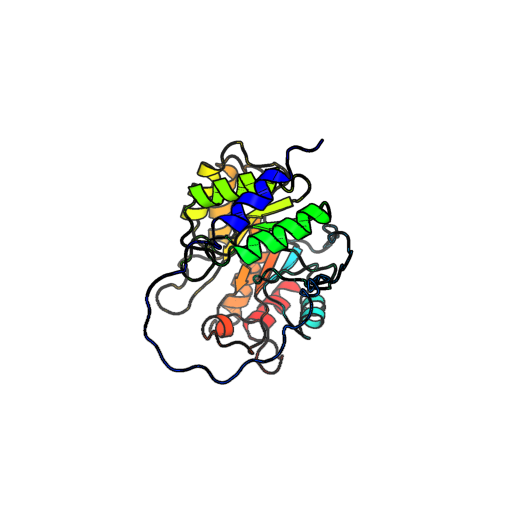986 6.073 -11.327 1.00 88.25 258 ALA A N 1
ATOM 2031 C CA . ALA A 1 258 ? -7.978 5.186 -10.737 1.00 88.25 258 ALA A CA 1
ATOM 2032 C C . ALA A 1 258 ? -8.840 5.936 -9.697 1.00 88.25 258 ALA A C 1
ATOM 2034 O O . ALA A 1 258 ? -8.309 6.525 -8.750 1.00 88.25 258 ALA A O 1
ATOM 2035 N N . PRO A 1 259 ? -10.180 5.910 -9.820 1.00 83.88 259 PRO A N 1
ATOM 2036 C CA . PRO A 1 259 ? -11.049 6.659 -8.923 1.00 83.88 259 PRO A CA 1
ATOM 2037 C C . PRO A 1 259 ? -11.030 6.084 -7.502 1.00 83.88 259 PRO A C 1
ATOM 2039 O O . PRO A 1 259 ? -11.104 4.872 -7.297 1.00 83.88 259 PRO A O 1
ATOM 2042 N N . GLY A 1 260 ? -11.014 6.972 -6.505 1.00 78.88 260 GLY A N 1
ATOM 2043 C CA . GLY A 1 260 ? -11.141 6.590 -5.095 1.00 78.88 260 GLY A CA 1
ATOM 2044 C C . GLY A 1 260 ? -9.869 6.022 -4.458 1.00 78.88 260 GLY A C 1
ATOM 2045 O O . GLY A 1 260 ? -9.960 5.417 -3.384 1.00 78.88 260 GLY A O 1
ATOM 2046 N N . ILE A 1 261 ? -8.712 6.209 -5.102 1.00 88.00 261 ILE A N 1
ATOM 2047 C CA . ILE A 1 261 ? -7.395 6.041 -4.480 1.00 88.00 261 ILE A CA 1
ATOM 2048 C C . ILE A 1 261 ? -6.974 7.368 -3.849 1.00 88.00 261 ILE A C 1
ATOM 2050 O O . ILE A 1 261 ? -6.997 8.403 -4.508 1.00 88.00 261 ILE A O 1
ATOM 2054 N N . GLU A 1 262 ? -6.605 7.334 -2.570 1.00 88.88 262 GLU A N 1
ATOM 2055 C CA . GLU A 1 262 ? -6.057 8.504 -1.864 1.00 88.88 262 GLU A CA 1
ATOM 2056 C C . GLU A 1 262 ? -4.538 8.573 -2.026 1.00 88.88 262 GLU A C 1
ATOM 2058 O O . GLU A 1 262 ? -3.984 9.656 -2.167 1.00 88.88 262 GLU A O 1
ATOM 2063 N N . VAL A 1 263 ? -3.872 7.413 -2.033 1.00 90.81 263 VAL A N 1
ATOM 2064 C CA . VAL A 1 263 ? -2.413 7.311 -1.977 1.00 90.81 263 VAL A CA 1
ATOM 2065 C C . VAL A 1 263 ? -1.893 6.154 -2.827 1.00 90.81 263 VAL A C 1
ATOM 2067 O O . VAL A 1 263 ? -2.448 5.049 -2.800 1.00 90.81 263 VAL A O 1
ATOM 2070 N N . VAL A 1 264 ? -0.775 6.395 -3.516 1.00 91.00 264 VAL A N 1
ATOM 2071 C CA . VAL A 1 264 ? 0.030 5.384 -4.211 1.00 91.00 264 VAL A CA 1
ATOM 2072 C C . VAL A 1 264 ? 1.469 5.414 -3.694 1.00 91.00 264 VAL A C 1
ATOM 2074 O O . VAL A 1 264 ? 2.187 6.397 -3.864 1.00 91.00 264 VAL A O 1
ATOM 2077 N N . CYS A 1 265 ? 1.911 4.302 -3.112 1.00 88.62 265 CYS A N 1
ATOM 2078 C CA . CYS A 1 265 ? 3.280 4.088 -2.659 1.00 88.62 265 CYS A CA 1
ATOM 2079 C C . CYS A 1 265 ? 4.069 3.283 -3.686 1.00 88.62 265 CYS A C 1
ATOM 2081 O O . CYS A 1 265 ? 3.821 2.094 -3.899 1.00 88.62 265 CYS A O 1
ATOM 2083 N N . VAL A 1 266 ? 5.051 3.929 -4.304 1.00 85.38 266 VAL A N 1
ATOM 2084 C CA . VAL A 1 266 ? 5.922 3.297 -5.295 1.00 85.38 266 VAL A CA 1
ATOM 2085 C C . VAL A 1 266 ? 7.108 2.600 -4.640 1.00 85.38 266 VAL A C 1
ATOM 2087 O O . VAL A 1 266 ? 7.738 3.142 -3.731 1.00 85.38 266 VAL A O 1
ATOM 2090 N N . PHE A 1 267 ? 7.430 1.399 -5.121 1.00 78.56 267 PHE A N 1
ATOM 2091 C CA . PHE A 1 267 ? 8.534 0.602 -4.602 1.00 78.56 267 PHE A CA 1
ATOM 2092 C C . PHE A 1 267 ? 9.886 1.135 -5.083 1.00 78.56 267 PHE A C 1
ATOM 2094 O O . PHE A 1 267 ? 10.306 0.922 -6.222 1.00 78.56 267 PHE A O 1
ATOM 2101 N N . THR A 1 268 ? 10.604 1.821 -4.192 1.00 66.19 268 THR A N 1
ATOM 2102 C CA . THR A 1 268 ? 11.865 2.502 -4.517 1.00 66.19 268 THR A CA 1
ATOM 2103 C C . THR A 1 268 ? 13.021 1.964 -3.680 1.00 66.19 268 THR A C 1
ATOM 2105 O O . THR A 1 268 ? 13.532 2.639 -2.785 1.00 66.19 268 THR A O 1
ATOM 2108 N N . THR A 1 269 ? 13.467 0.744 -3.967 1.00 65.25 269 THR A N 1
ATOM 2109 C CA . THR A 1 269 ? 14.766 0.267 -3.459 1.00 65.25 269 THR A CA 1
ATOM 2110 C C . THR A 1 269 ? 15.866 0.564 -4.468 1.00 65.25 269 THR A C 1
ATOM 2112 O O . THR A 1 269 ? 15.602 0.594 -5.663 1.00 65.25 269 THR A O 1
ATOM 2115 N N . SER A 1 270 ? 17.096 0.809 -4.014 1.00 55.22 270 SER A N 1
ATOM 2116 C CA . SER A 1 270 ? 18.282 0.708 -4.872 1.00 55.22 270 SER A CA 1
ATOM 2117 C C . SER A 1 270 ? 18.852 -0.706 -4.775 1.00 55.22 270 SER A C 1
ATOM 2119 O O . SER A 1 270 ? 18.713 -1.388 -3.752 1.00 55.22 270 SER A O 1
ATOM 2121 N N . VAL A 1 271 ? 19.488 -1.177 -5.848 1.00 49.38 271 VAL A N 1
ATOM 2122 C CA . VAL A 1 271 ? 20.081 -2.519 -5.885 1.00 49.38 271 VAL A CA 1
ATOM 2123 C C . VAL A 1 271 ? 21.335 -2.547 -5.004 1.00 49.38 271 VAL A C 1
ATOM 2125 O O . VAL A 1 271 ? 22.444 -2.281 -5.447 1.00 49.38 271 VAL A O 1
ATOM 2128 N N . GLY A 1 272 ? 21.135 -2.876 -3.728 1.00 44.41 272 GLY A N 1
ATOM 2129 C CA . GLY A 1 272 ? 22.186 -3.226 -2.766 1.00 44.41 272 GLY A CA 1
ATOM 2130 C C . GLY A 1 272 ? 21.852 -4.454 -1.909 1.00 44.41 272 GLY A C 1
ATOM 2131 O O . GLY A 1 272 ? 22.702 -4.915 -1.153 1.00 44.41 272 GLY A O 1
ATOM 2132 N N . ASN A 1 273 ? 20.641 -5.013 -2.037 1.00 42.62 273 ASN A N 1
ATOM 2133 C CA . ASN A 1 273 ? 20.173 -6.158 -1.254 1.00 42.62 273 ASN A CA 1
ATOM 2134 C C . ASN A 1 273 ? 19.719 -7.327 -2.143 1.00 42.62 273 ASN A C 1
ATOM 2136 O O . ASN A 1 273 ? 19.102 -7.155 -3.189 1.00 42.62 273 ASN A O 1
ATOM 2140 N N . GLN A 1 274 ? 20.050 -8.530 -1.679 1.00 40.94 274 GLN A N 1
ATOM 2141 C CA . GLN A 1 274 ? 20.153 -9.821 -2.374 1.00 40.94 274 GLN A CA 1
ATOM 2142 C C . GLN A 1 274 ? 18.830 -10.453 -2.868 1.00 40.94 274 GLN A C 1
ATOM 2144 O O . GLN A 1 274 ? 18.745 -11.672 -3.017 1.00 40.94 274 GLN A O 1
ATOM 2149 N N . HIS A 1 275 ? 17.792 -9.666 -3.153 1.00 51.09 275 HIS A N 1
ATOM 2150 C CA . HIS A 1 275 ? 16.509 -10.180 -3.637 1.00 51.09 275 HIS A CA 1
ATOM 2151 C C . HIS A 1 275 ? 16.360 -9.929 -5.142 1.00 51.09 275 HIS A C 1
ATOM 2153 O O . HIS A 1 275 ? 15.894 -8.882 -5.580 1.00 51.09 275 HIS A O 1
ATOM 2159 N N . TRP A 1 276 ? 16.738 -10.924 -5.946 1.00 43.69 276 TRP A N 1
ATOM 2160 C CA . TRP A 1 276 ? 16.691 -10.888 -7.416 1.00 43.69 276 TRP A CA 1
ATOM 2161 C C . TRP A 1 276 ? 15.296 -10.601 -8.009 1.00 43.69 276 TRP A C 1
ATOM 2163 O O . TRP A 1 276 ? 15.180 -10.145 -9.144 1.00 43.69 276 TRP A O 1
ATOM 2173 N N . HIS A 1 277 ? 14.225 -10.862 -7.257 1.00 51.47 277 HIS A N 1
ATOM 2174 C CA . HIS A 1 277 ? 12.863 -10.495 -7.648 1.00 51.47 277 HIS A CA 1
ATOM 2175 C C . HIS A 1 277 ? 12.565 -9.007 -7.427 1.00 51.47 277 HIS A C 1
ATOM 2177 O O . HIS A 1 277 ? 11.858 -8.402 -8.231 1.00 51.47 277 HIS A O 1
ATOM 2183 N N . ALA A 1 278 ? 13.124 -8.410 -6.369 1.00 57.47 278 ALA A N 1
ATOM 2184 C CA . ALA A 1 278 ? 12.947 -6.996 -6.055 1.00 57.47 278 ALA A CA 1
ATOM 2185 C C . ALA A 1 278 ? 13.700 -6.109 -7.056 1.00 57.47 278 ALA A C 1
ATOM 2187 O O . ALA A 1 278 ? 13.163 -5.090 -7.479 1.00 57.47 278 ALA A O 1
ATOM 2188 N N . SER A 1 279 ? 14.879 -6.541 -7.534 1.00 62.62 279 SER A N 1
ATOM 2189 C CA . SER A 1 279 ? 15.689 -5.802 -8.521 1.00 62.62 279 SER A CA 1
ATOM 2190 C C . SER A 1 279 ? 14.977 -5.560 -9.856 1.00 62.62 279 SER A C 1
ATOM 2192 O O . SER A 1 279 ? 15.328 -4.643 -10.591 1.00 62.62 279 SER A O 1
ATOM 2194 N N . LYS A 1 280 ? 13.950 -6.352 -10.181 1.00 73.00 280 LYS A N 1
ATOM 2195 C CA . LYS A 1 280 ? 13.148 -6.160 -11.393 1.00 73.00 280 LYS A CA 1
ATOM 2196 C C . LYS A 1 280 ? 12.094 -5.068 -11.272 1.00 73.00 280 LYS A C 1
ATOM 2198 O O . LYS A 1 280 ? 11.454 -4.792 -12.271 1.00 73.00 280 LYS A O 1
ATOM 2203 N N . ARG A 1 281 ? 11.869 -4.498 -10.091 1.00 75.19 281 ARG A N 1
ATOM 2204 C CA . ARG A 1 281 ? 10.763 -3.559 -9.817 1.00 75.19 281 ARG A CA 1
ATOM 2205 C C . ARG A 1 281 ? 11.235 -2.239 -9.222 1.00 75.19 281 ARG A C 1
ATOM 2207 O O . ARG A 1 281 ? 10.430 -1.383 -8.885 1.00 75.19 281 ARG A O 1
ATOM 2214 N N . VAL A 1 282 ? 12.546 -2.109 -9.052 1.00 78.88 282 VAL A N 1
ATOM 2215 C CA . VAL A 1 282 ? 13.184 -0.925 -8.487 1.00 78.88 282 VAL A CA 1
ATOM 2216 C C . VAL A 1 282 ? 13.097 0.251 -9.433 1.00 78.88 282 VAL A C 1
ATOM 2218 O O . VAL A 1 282 ? 13.1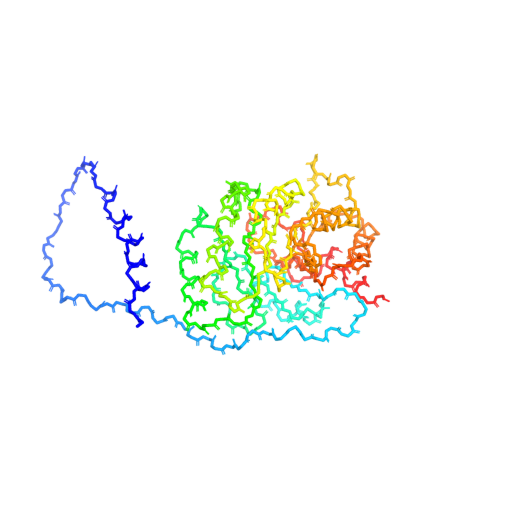97 0.064 -10.645 1.00 78.88 282 VAL A O 1
ATOM 2221 N N . PHE A 1 283 ? 12.983 1.450 -8.870 1.00 85.31 283 PHE A N 1
ATOM 2222 C CA . PHE A 1 283 ? 13.038 2.710 -9.616 1.00 85.31 283 PHE A CA 1
ATOM 2223 C C . PHE A 1 283 ? 14.465 3.210 -9.822 1.00 85.31 283 PHE A C 1
ATOM 2225 O O . PHE A 1 283 ? 14.697 3.993 -10.737 1.00 85.31 283 PHE A O 1
ATOM 2232 N N . TYR A 1 284 ? 15.413 2.735 -9.009 1.00 82.25 284 TYR A N 1
ATOM 2233 C CA . TYR A 1 284 ? 16.830 3.050 -9.146 1.00 82.25 284 TYR A CA 1
ATOM 2234 C C . TYR A 1 284 ? 17.665 1.777 -9.277 1.00 82.25 284 TYR A C 1
ATOM 2236 O O . TYR A 1 284 ? 17.487 0.825 -8.513 1.00 82.25 284 TYR A O 1
ATOM 2244 N N . ASP A 1 285 ? 18.594 1.764 -10.229 1.00 80.31 285 ASP A N 1
ATOM 2245 C CA . ASP A 1 285 ? 19.582 0.695 -10.360 1.00 80.31 285 ASP A CA 1
ATOM 2246 C C . ASP A 1 285 ? 20.667 0.768 -9.258 1.00 80.31 285 ASP A C 1
ATOM 2248 O O . ASP A 1 285 ? 20.589 1.566 -8.318 1.00 80.31 285 ASP A O 1
ATOM 2252 N N . ALA A 1 286 ? 21.668 -0.116 -9.331 1.00 76.56 286 ALA A N 1
ATOM 2253 C CA . ALA A 1 286 ? 22.775 -0.159 -8.367 1.00 76.56 286 ALA A CA 1
ATOM 2254 C C . ALA A 1 286 ? 23.641 1.113 -8.391 1.00 76.56 286 ALA A C 1
ATOM 2256 O O . ALA A 1 286 ? 24.227 1.480 -7.372 1.00 76.56 286 ALA A O 1
ATOM 2257 N N . ASP A 1 287 ? 23.697 1.783 -9.542 1.00 78.38 287 ASP A N 1
ATOM 2258 C CA . ASP A 1 287 ? 24.484 2.992 -9.776 1.00 78.38 287 ASP A CA 1
ATOM 2259 C C . ASP A 1 287 ? 23.686 4.268 -9.441 1.00 78.38 287 ASP A C 1
ATOM 2261 O O . ASP A 1 287 ? 24.221 5.378 -9.457 1.00 78.38 287 ASP A O 1
ATOM 2265 N N . GLY A 1 288 ? 22.404 4.122 -9.088 1.00 79.50 288 GLY A N 1
ATOM 2266 C CA . GLY A 1 288 ? 21.504 5.217 -8.750 1.00 79.50 288 GLY A CA 1
ATOM 2267 C C . GLY A 1 288 ? 20.894 5.919 -9.965 1.00 79.50 288 GLY A C 1
ATOM 2268 O O . GLY A 1 288 ? 20.393 7.038 -9.821 1.00 79.50 288 GLY A O 1
ATOM 2269 N N . ASN A 1 289 ? 20.918 5.312 -11.151 1.00 85.31 289 ASN A N 1
ATOM 2270 C CA . ASN A 1 289 ? 20.180 5.809 -12.313 1.00 85.31 289 ASN A CA 1
ATOM 2271 C C . ASN A 1 289 ? 18.731 5.326 -12.269 1.00 85.31 289 ASN A C 1
ATOM 2273 O O . ASN A 1 289 ? 18.439 4.287 -11.676 1.00 85.31 289 ASN A O 1
ATOM 2277 N N . LEU A 1 290 ? 17.825 6.074 -12.907 1.00 87.94 290 LEU A N 1
ATOM 2278 C CA . LEU A 1 290 ? 16.453 5.612 -13.081 1.00 87.94 290 LEU A CA 1
ATOM 2279 C C . LEU A 1 290 ? 16.431 4.345 -13.935 1.00 87.94 290 LEU A C 1
ATOM 2281 O O . LEU A 1 290 ? 17.081 4.263 -14.976 1.00 87.94 290 LEU A O 1
ATOM 2285 N N . THR A 1 291 ? 15.646 3.374 -13.500 1.00 88.62 291 THR A N 1
ATOM 2286 C CA . THR A 1 291 ? 15.268 2.225 -14.322 1.00 88.62 291 THR A CA 1
ATOM 2287 C C . THR A 1 291 ? 14.132 2.595 -15.281 1.00 88.62 291 THR A C 1
ATOM 2289 O O . THR A 1 291 ? 13.494 3.635 -15.090 1.00 88.62 291 THR A O 1
ATOM 2292 N N . PRO A 1 292 ? 13.788 1.732 -16.260 1.00 91.19 292 PRO A N 1
ATOM 2293 C CA . PRO A 1 292 ? 12.622 1.955 -17.112 1.00 91.19 292 PRO A CA 1
ATOM 2294 C C . PRO A 1 292 ? 11.325 2.200 -16.329 1.00 91.19 292 PRO A C 1
ATOM 2296 O O . PRO A 1 292 ? 10.546 3.071 -16.700 1.00 91.19 292 PRO A O 1
ATOM 2299 N N . SER A 1 293 ? 11.095 1.482 -15.222 1.00 89.25 293 SER A N 1
ATOM 2300 C CA . SER A 1 293 ? 9.907 1.681 -14.381 1.00 89.25 293 SER A CA 1
ATOM 2301 C C . SER A 1 293 ? 9.929 3.029 -13.658 1.00 89.25 293 SER A C 1
ATOM 2303 O O . SER A 1 293 ? 8.901 3.700 -13.601 1.00 89.25 293 SER A O 1
ATOM 2305 N N . GLY A 1 294 ? 11.090 3.449 -13.140 1.00 90.62 294 GLY A N 1
ATOM 2306 C CA . GLY A 1 294 ? 11.240 4.760 -12.503 1.00 90.62 294 GLY A CA 1
ATOM 2307 C C . GLY A 1 294 ? 11.072 5.916 -13.492 1.00 90.62 294 GLY A C 1
ATOM 2308 O O . GLY A 1 294 ? 10.402 6.901 -13.185 1.00 90.62 294 GLY A O 1
ATOM 2309 N N . GLU A 1 295 ? 11.625 5.780 -14.700 1.00 93.94 295 GLU A N 1
ATOM 2310 C CA . GLU A 1 295 ? 11.466 6.753 -15.785 1.00 93.94 295 GLU A CA 1
ATOM 2311 C C . GLU A 1 295 ? 10.011 6.840 -16.259 1.00 93.94 295 GLU A C 1
ATOM 2313 O O . GLU A 1 295 ? 9.471 7.942 -16.351 1.00 93.94 295 GLU A O 1
ATOM 2318 N N . ALA A 1 296 ? 9.346 5.702 -16.480 1.00 93.44 296 ALA A N 1
ATOM 2319 C CA . ALA A 1 296 ? 7.937 5.664 -16.860 1.00 93.44 296 ALA A CA 1
ATOM 2320 C C . ALA A 1 296 ? 7.052 6.369 -15.827 1.00 93.44 296 ALA A C 1
ATOM 2322 O O . ALA A 1 296 ? 6.250 7.225 -16.195 1.00 93.44 296 ALA A O 1
ATOM 2323 N N . PHE A 1 297 ? 7.236 6.063 -14.536 1.00 92.62 297 PHE A N 1
ATOM 2324 C CA . PHE A 1 297 ? 6.476 6.712 -13.469 1.00 92.62 297 PHE A CA 1
ATOM 2325 C C . PHE A 1 297 ? 6.696 8.225 -13.469 1.00 92.62 297 PHE A C 1
ATOM 2327 O O . PHE A 1 297 ? 5.736 8.988 -13.398 1.00 92.62 297 PHE A O 1
ATOM 2334 N N . LEU A 1 298 ? 7.949 8.672 -13.607 1.00 91.88 298 LEU A N 1
ATOM 2335 C CA . LEU A 1 298 ? 8.286 10.092 -13.636 1.00 91.88 298 LEU A CA 1
ATOM 2336 C C . LEU A 1 298 ? 7.684 10.823 -14.841 1.00 91.88 298 LEU A C 1
ATOM 2338 O O . LEU A 1 298 ? 7.269 11.974 -14.706 1.00 91.88 298 LEU A O 1
ATOM 2342 N N . ILE A 1 299 ? 7.655 10.183 -16.014 1.00 94.44 299 ILE A N 1
ATOM 2343 C CA . ILE A 1 299 ? 7.016 10.735 -17.212 1.00 94.44 299 ILE A CA 1
ATOM 2344 C C . ILE A 1 299 ? 5.516 10.881 -16.968 1.00 94.44 299 ILE A C 1
ATOM 2346 O O . ILE A 1 299 ? 4.991 11.974 -17.163 1.00 94.44 299 ILE A O 1
ATOM 2350 N N . THR A 1 300 ? 4.846 9.819 -16.514 1.00 93.00 300 THR A N 1
ATOM 2351 C CA . THR A 1 300 ? 3.402 9.839 -16.252 1.00 93.00 300 THR A CA 1
ATOM 2352 C C . THR A 1 300 ? 3.033 10.890 -15.208 1.00 93.00 300 THR A C 1
ATOM 2354 O O . THR A 1 300 ? 2.062 11.612 -15.382 1.00 93.00 300 THR A O 1
ATOM 2357 N N . LEU A 1 301 ? 3.839 11.041 -14.155 1.00 89.31 301 LEU A N 1
ATOM 2358 C CA . LEU A 1 301 ? 3.595 12.001 -13.077 1.00 89.31 301 LEU A CA 1
ATOM 2359 C C . LEU A 1 301 ? 3.648 13.475 -13.518 1.00 89.31 301 LEU A C 1
ATOM 2361 O O . LEU A 1 301 ? 3.199 14.357 -12.788 1.00 89.31 301 LEU A O 1
ATOM 2365 N N . ARG A 1 302 ? 4.276 13.756 -14.664 1.00 88.25 302 ARG A N 1
ATOM 2366 C CA . ARG A 1 302 ? 4.490 15.111 -15.197 1.00 88.25 302 ARG A CA 1
ATOM 2367 C C . ARG A 1 302 ? 3.501 15.498 -16.299 1.00 88.25 302 ARG A C 1
ATOM 2369 O O . ARG A 1 302 ? 3.607 16.620 -16.798 1.00 88.25 302 ARG A O 1
ATOM 2376 N N . GLN A 1 303 ? 2.629 14.582 -16.712 1.00 85.81 303 GLN A N 1
ATOM 2377 C CA . GLN A 1 303 ? 1.556 14.837 -17.677 1.00 85.81 303 GLN A CA 1
ATOM 2378 C C . GLN A 1 303 ? 0.334 15.426 -16.973 1.00 85.81 303 GLN A C 1
ATOM 2380 O O . GLN A 1 303 ? -0.311 16.295 -17.601 1.00 85.81 303 GLN A O 1
#